Protein 5DT6 (pdb70)

Solvent-accessible surface area: 13206 Å² total

InterPro domains:
  IPR001320 Ionotropic glutamate receptor, C-terminal [PF00060] (610-907)
  IPR001320 Ionotropic glutamate receptor, C-terminal [SM00079] (479-875)
  IPR001828 Receptor, ligand binding region [PF01094] (53-435)
  IPR015683 Ionotropic glutamate receptor [PTHR18966] (93-928)
  IPR019594 Ionotropic glutamate receptor, L-glutamate and glycine-binding domain [PF10613] (479-595)
  IPR019594 Ionotropic glutamate receptor, L-glutamate and glycine-binding domain [SM00918] (489-557)
  IPR028082 Periplasmic binding protein-like I [SSF53822] (37-447)

Radius of gyration: 18.85 Å; Cα contacts (8 Å, |Δi|>4): 501; chains: 1; bounding box: 43×41×46 Å

Secondary structure (DSSP, 8-state):
--S-SSSEEEEEE--BTTTBEEPPPBTTB---GGGGEESHHHHHHHHHHHHHT-EEEEEE-TTS----B-TTSTTSB-HHHHHHHTTS-SEE-SS-B--HHHHTTEEEPSPSEEE-EEEEEETT-S--SHHHHTT-SS-EEE-BTTSHHHHHHHH--SHHHHHHHHHHHHTGGGSBSSHHHHHHHHHHTTT-EEEEEEHHHHHHHHTSTT--EEEES--S--EEE--EEETT-TTHHHHHHHHHHHHHTTHHHHHHHHHTGGG---

Structure (mmCIF, N/CA/C/O backbone):
data_5DT6
#
_entry.id   5DT6
#
_cell.length_a   53.396
_cell.length_b   58.351
_cell.length_c   100.179
_cell.angle_alpha   90.00
_cell.angle_beta   90.00
_cell.angle_gamma   90.00
#
_symmetry.space_group_name_H-M   'P 21 21 21'
#
loop_
_entity.id
_entity.type
_entity.pdbx_description
1 polymer 'Glutamate receptor 1'
2 non-polymer 'GLUTAMIC ACID'
3 non-polymer GLYCEROL
4 water water
#
loop_
_atom_site.group_PDB
_atom_site.id
_atom_site.type_symbol
_atom_site.label_atom_id
_atom_site.label_alt_id
_atom_site.label_comp_id
_atom_site.label_asym_id
_atom_site.label_entity_id
_atom_site.label_seq_id
_atom_site.pdbx_PDB_ins_code
_atom_site.Cartn_x
_atom_site.Cartn_y
_atom_site.Cartn_z
_atom_site.occupancy
_atom_site.B_iso_or_equiv
_atom_site.auth_seq_id
_atom_site.auth_comp_id
_atom_site.auth_asym_id
_atom_site.auth_atom_id
_atom_site.pdbx_PDB_model_num
ATOM 1 N N . GLY A 1 1 ? -7.645 -13.522 15.704 1.00 67.11 1 GLY A N 1
ATOM 2 C CA . GLY A 1 1 ? -7.670 -14.560 16.778 1.00 62.08 1 GLY A CA 1
ATOM 3 C C . GLY A 1 1 ? -8.018 -15.930 16.230 1.00 51.03 1 GLY A C 1
ATOM 4 O O . GLY A 1 1 ? -8.079 -16.927 16.965 1.00 55.89 1 GLY A O 1
ATOM 10 N N A SER A 1 2 ? -8.223 -15.981 14.920 0.48 41.80 2 SER A N 1
ATOM 11 N N B SER A 1 2 ? -8.290 -15.971 14.930 0.52 41.92 2 SER A N 1
ATOM 12 C CA A SER A 1 2 ? -8.554 -17.215 14.236 0.48 37.39 2 SER A CA 1
ATOM 13 C CA B SER A 1 2 ? -8.508 -17.225 14.236 0.52 37.43 2 SER A CA 1
ATOM 14 C C A SER A 1 2 ? -7.395 -17.709 13.380 0.48 33.16 2 SER A C 1
ATOM 15 C C B SER A 1 2 ? -7.437 -17.394 13.184 0.52 33.16 2 SER A C 1
ATOM 16 O O A SER A 1 2 ? -7.579 -18.562 12.513 0.48 32.89 2 SER A O 1
ATOM 17 O O B SER A 1 2 ? -7.715 -17.685 12.016 0.52 32.51 2 SER A O 1
ATOM 32 N N . TYR A 1 3 ? -6.197 -17.173 13.616 1.00 30.31 3 TYR A N 1
ATOM 33 C CA . TYR A 1 3 ? -5.045 -17.577 12.845 1.00 27.23 3 TYR A CA 1
ATOM 34 C C . TYR A 1 3 ? -3.902 -17.928 13.782 1.00 25.93 3 TYR A C 1
ATOM 35 O O . TYR A 1 3 ? -3.840 -17.498 14.939 1.00 25.92 3 TYR A O 1
ATOM 54 N N . ASP A 1 4 ? -3.040 -18.784 13.272 1.00 25.60 4 ASP A N 1
ATOM 55 C CA . ASP A 1 4 ? -1.940 -19.360 14.011 1.00 27.59 4 ASP A CA 1
ATOM 56 C C . ASP A 1 4 ? -0.968 -18.255 14.444 1.00 27.58 4 ASP A C 1
ATOM 57 O O . ASP A 1 4 ? -0.404 -17.608 13.578 1.00 28.04 4 ASP A O 1
ATOM 66 N N . ARG A 1 5 ? -0.814 -17.999 15.752 1.00 27.09 5 ARG A N 1
ATOM 67 C CA . ARG A 1 5 ? 0.199 -17.002 16.203 1.00 25.54 5 ARG A CA 1
ATOM 68 C C . ARG A 1 5 ? 1.411 -17.613 16.876 1.00 24.98 5 ARG A C 1
ATOM 69 O O . ARG A 1 5 ? 2.300 -16.885 17.379 1.00 24.70 5 ARG A O 1
ATOM 90 N N . ASN A 1 6 ? 1.531 -18.931 16.794 1.00 26.49 6 ASN A N 1
ATOM 91 C CA . ASN A 1 6 ? 2.749 -19.609 17.168 1.00 29.54 6 ASN A CA 1
ATOM 92 C C . ASN A 1 6 ? 3.753 -19.721 16.036 1.00 26.56 6 ASN A C 1
ATOM 93 O O . ASN A 1 6 ? 4.957 -19.729 16.277 1.00 26.05 6 ASN A O 1
ATOM 104 N N . HIS A 1 7 ? 3.242 -19.846 14.816 1.00 25.07 7 HIS A N 1
ATOM 105 C CA . HIS A 1 7 ? 4.051 -19.885 13.608 1.00 23.10 7 HIS A CA 1
ATOM 106 C C . HIS A 1 7 ? 4.880 -18.626 13.465 1.00 21.52 7 HIS A C 1
ATOM 107 O O . HIS A 1 7 ? 4.391 -17.519 13.678 1.00 22.05 7 HIS A O 1
ATOM 121 N N . THR A 1 8 ? 6.156 -18.781 13.126 1.00 19.40 8 THR A N 1
ATOM 122 C CA . THR A 1 8 ? 6.968 -17.625 12.770 1.00 18.54 8 THR A CA 1
ATOM 123 C C . THR A 1 8 ? 6.790 -17.388 11.296 1.00 17.91 8 THR A C 1
ATOM 124 O O . THR A 1 8 ? 7.202 -18.178 10.442 1.00 18.33 8 THR A O 1
ATOM 135 N N . TYR A 1 9 ? 6.155 -16.272 10.974 1.00 16.42 9 TYR A N 1
ATOM 136 C CA . TYR A 1 9 ? 5.811 -16.016 9.593 1.00 15.87 9 TYR A CA 1
ATOM 137 C C . TYR A 1 9 ? 7.044 -15.605 8.797 1.00 15.74 9 TYR A C 1
ATOM 138 O O . TYR A 1 9 ? 7.799 -14.741 9.217 1.00 16.67 9 TYR A O 1
ATOM 156 N N . ILE A 1 10 ? 7.184 -16.176 7.602 1.00 14.94 10 ILE A N 1
ATOM 157 C CA . ILE A 1 10 ? 8.349 -15.908 6.761 1.00 14.69 10 ILE A CA 1
ATOM 158 C C . ILE A 1 10 ? 8.080 -14.723 5.853 1.00 14.45 10 ILE A C 1
ATOM 159 O O . ILE A 1 10 ? 7.098 -14.721 5.068 1.00 14.21 10 ILE A O 1
ATOM 175 N N . VAL A 1 11 ? 8.919 -13.707 5.966 1.00 14.07 11 VAL A N 1
ATOM 176 C CA . VAL A 1 11 ? 8.781 -12.478 5.235 1.00 14.45 11 VAL A CA 1
ATOM 177 C C . VAL A 1 11 ? 9.883 -12.396 4.214 1.00 14.17 11 VAL A C 1
ATOM 178 O O . VAL A 1 11 ? 11.057 -12.267 4.560 1.00 15.52 11 VAL A O 1
ATOM 191 N N . SER A 1 12 ? 9.507 -12.469 2.954 1.00 14.29 12 SER A N 1
ATOM 192 C CA . SER A 1 12 ? 10.426 -12.226 1.856 1.00 15.26 12 SER A CA 1
ATOM 193 C C . SER A 1 12 ? 10.703 -10.747 1.708 1.00 15.29 12 SER A C 1
ATOM 194 O O . SER A 1 12 ? 9.793 -9.901 1.824 1.00 15.19 12 SER A O 1
ATOM 202 N N . SER A 1 13 ? 11.956 -10.386 1.472 1.00 14.39 13 SER A N 1
ATOM 203 C CA . SER A 1 13 ? 12.289 -9.009 1.177 1.00 14.53 13 SER A CA 1
ATOM 204 C C . SER A 1 13 ? 13.559 -8.968 0.345 1.00 14.52 13 SER A C 1
ATOM 205 O O . SER A 1 13 ? 14.097 -10.021 -0.004 1.00 14.44 13 SER A O 1
ATOM 213 N N . LEU A 1 14 ? 14.084 -7.774 0.121 1.00 14.03 14 LEU A N 1
ATOM 214 C CA . LEU A 1 14 ? 15.149 -7.563 -0.845 1.00 15.39 14 LEU A CA 1
ATOM 215 C C . LEU A 1 14 ? 15.941 -6.360 -0.335 1.00 15.78 14 LEU A C 1
ATOM 216 O O . LEU A 1 14 ? 15.347 -5.297 -0.023 1.00 17.97 14 LEU A O 1
ATOM 232 N N . LEU A 1 15 ? 17.273 -6.488 -0.243 1.00 14.72 15 LEU A N 1
ATOM 233 C CA . LEU A 1 15 ? 18.098 -5.363 0.156 1.00 15.80 15 LEU A CA 1
ATOM 234 C C . LEU A 1 15 ? 18.089 -4.275 -0.913 1.00 16.84 15 LEU A C 1
ATOM 235 O O . LEU A 1 15 ? 18.473 -4.497 -2.066 1.00 18.18 15 LEU A O 1
ATOM 251 N N . GLU A 1 16 ? 17.666 -3.087 -0.491 1.00 15.65 16 GLU A N 1
ATOM 252 C CA . GLU A 1 16 ? 17.493 -1.929 -1.367 1.00 16.57 16 GLU A CA 1
ATOM 253 C C . GLU A 1 16 ? 17.403 -0.718 -0.454 1.00 17.36 16 GLU A C 1
ATOM 254 O O . GLU A 1 16 ? 16.381 -0.486 0.159 1.00 18.42 16 GLU A O 1
ATOM 266 N N . GLU A 1 17 ? 18.486 0.044 -0.335 1.00 18.46 17 GLU A N 1
ATOM 267 C CA . GLU A 1 17 ? 18.504 1.164 0.596 1.00 20.11 17 GLU A CA 1
ATOM 268 C C . GLU A 1 17 ? 17.563 2.272 0.071 1.00 19.99 17 GLU A C 1
ATOM 269 O O . GLU A 1 17 ? 17.603 2.553 -1.132 1.00 20.47 17 GLU A O 1
ATOM 281 N N . PRO A 1 18 ? 16.772 2.930 0.937 1.00 19.45 18 PRO A N 1
ATOM 282 C CA . PRO A 1 18 ? 16.661 2.806 2.388 1.00 19.19 18 PRO A CA 1
ATOM 283 C C . PRO A 1 18 ? 15.561 1.890 2.881 1.00 18.57 18 PRO A C 1
ATOM 284 O O . PRO A 1 18 ? 15.286 1.818 4.070 1.00 19.09 18 PRO A O 1
ATOM 295 N N . TYR A 1 19 ? 14.928 1.176 1.968 1.00 17.39 19 TYR A N 1
ATOM 296 C CA . TYR A 1 19 ? 13.844 0.316 2.333 1.00 17.53 19 TYR A CA 1
ATOM 297 C C . TYR A 1 19 ? 14.340 -0.787 3.243 1.00 16.41 19 TYR A C 1
ATOM 298 O O . TYR A 1 19 ? 13.682 -1.105 4.220 1.00 16.37 19 TYR A O 1
ATOM 316 N N . LEU A 1 20 ? 15.470 -1.396 2.893 1.00 16.07 20 LEU A N 1
ATOM 317 C CA . LEU A 1 20 ? 16.035 -2.480 3.698 1.00 15.21 20 LEU A CA 1
ATOM 318 C C . LEU A 1 20 ? 17.512 -2.533 3.442 1.00 16.17 20 LEU A C 1
ATOM 319 O O . LEU A 1 20 ? 17.958 -2.471 2.296 1.00 16.64 20 LEU A O 1
ATOM 335 N N . SER A 1 21 ? 18.301 -2.531 4.512 1.00 16.27 21 SER A N 1
ATOM 336 C CA . SER A 1 21 ? 19.748 -2.571 4.356 1.00 17.29 21 SER A CA 1
ATOM 337 C C . SER A 1 21 ? 20.364 -3.334 5.520 1.00 17.19 21 SER A C 1
ATOM 338 O O . SER A 1 21 ? 19.722 -3.548 6.537 1.00 17.90 21 SER A O 1
ATOM 346 N N . LEU A 1 22 ? 21.609 -3.772 5.358 1.00 17.88 22 LEU A N 1
ATOM 347 C CA . LEU A 1 22 ? 22.327 -4.390 6.469 1.00 18.62 22 LEU A CA 1
ATOM 348 C C . LEU A 1 22 ? 22.824 -3.345 7.434 1.00 20.04 22 LEU A C 1
ATOM 349 O O . LEU A 1 22 ? 23.418 -2.348 7.001 1.00 21.04 22 LEU A O 1
ATOM 365 N N . LYS A 1 23 ? 22.556 -3.544 8.720 1.00 22.08 23 LYS A N 1
ATOM 366 C CA . LYS A 1 23 ? 23.219 -2.702 9.718 1.00 26.05 23 LYS A CA 1
ATOM 367 C C . LYS A 1 23 ? 24.735 -2.756 9.522 1.00 26.25 23 LYS A C 1
ATOM 368 O O . LYS A 1 23 ? 25.257 -3.799 9.202 1.00 27.07 23 LYS A O 1
ATOM 387 N N . GLN A 1 24 ? 25.414 -1.620 9.684 1.00 27.23 24 GLN A N 1
ATOM 388 C CA . GLN A 1 24 ? 26.873 -1.531 9.525 1.00 31.46 24 GLN A CA 1
ATOM 389 C C . GLN A 1 24 ? 27.578 -2.523 10.425 1.00 33.30 24 GLN A C 1
ATOM 390 O O . GLN A 1 24 ? 27.224 -2.642 11.601 1.00 35.07 24 GLN A O 1
ATOM 404 N N . TYR A 1 25 ? 28.559 -3.243 9.867 1.00 35.16 25 TYR A N 1
ATOM 405 C CA . TYR A 1 25 ? 29.215 -4.296 10.612 1.00 37.51 25 TYR A CA 1
ATOM 406 C C . TYR A 1 25 ? 30.205 -3.600 11.532 1.00 38.05 25 TYR A C 1
ATOM 407 O O . TYR A 1 25 ? 30.710 -2.509 11.211 1.00 39.45 25 TYR A O 1
ATOM 425 N N . THR A 1 26 ? 30.416 -4.204 12.697 1.00 38.91 26 THR A N 1
ATOM 426 C CA . THR A 1 26 ? 31.283 -3.619 13.716 1.00 38.79 26 THR A CA 1
ATOM 427 C C . THR A 1 26 ? 32.208 -4.687 14.277 1.00 37.36 26 THR A C 1
ATOM 428 O O . THR A 1 26 ? 32.009 -5.900 14.048 1.00 35.79 26 THR A O 1
ATOM 439 N N . TYR A 1 27 ? 33.229 -4.238 15.003 1.00 41.10 27 TYR A N 1
ATOM 440 C CA . TYR A 1 27 ? 34.265 -5.153 15.459 1.00 47.78 27 TYR A CA 1
ATOM 441 C C . TYR A 1 27 ? 33.779 -6.000 16.617 1.00 58.42 27 TYR A C 1
ATOM 442 O O . TYR A 1 27 ? 33.285 -5.482 17.617 1.00 58.21 27 TYR A O 1
ATOM 460 N N . GLY A 1 28 ? 33.910 -7.314 16.455 1.00 69.29 28 GLY A N 1
ATOM 461 C CA . GLY A 1 28 ? 33.584 -8.270 17.496 1.00 79.06 28 GLY A CA 1
ATOM 462 C C . GLY A 1 28 ? 32.116 -8.466 17.846 1.00 85.57 28 GLY A C 1
ATOM 463 O O . GLY A 1 28 ? 31.802 -9.083 18.862 1.00 85.64 28 GLY A O 1
ATOM 467 N N . GLU A 1 29 ? 31.220 -7.954 17.011 1.00 90.73 29 GLU A N 1
ATOM 468 C CA . GLU A 1 29 ? 29.790 -8.125 17.222 1.00 93.38 29 GLU A CA 1
ATOM 469 C C . GLU A 1 29 ? 29.200 -8.809 16.004 1.00 79.25 29 GLU A C 1
ATOM 470 O O . GLU A 1 29 ? 29.368 -8.324 14.880 1.00 83.47 29 GLU A O 1
ATOM 482 N N . SER A 1 30 ? 28.534 -9.942 16.227 1.00 60.55 30 SER A N 1
ATOM 483 C CA . SER A 1 30 ? 27.876 -10.678 15.149 1.00 43.84 30 SER A CA 1
ATOM 484 C C . SER A 1 30 ? 26.355 -10.576 15.248 1.00 32.42 30 SER A C 1
ATOM 485 O O . SER A 1 30 ? 25.743 -11.103 16.170 1.00 30.23 30 SER A O 1
ATOM 493 N N . LEU A 1 31 ? 25.741 -9.949 14.254 1.00 26.52 31 LEU A N 1
ATOM 494 C CA . LEU A 1 31 ? 24.308 -9.799 14.247 1.00 24.75 31 LEU A CA 1
ATOM 495 C C . LEU A 1 31 ? 23.681 -10.984 13.584 1.00 20.70 31 LEU A C 1
ATOM 496 O O . LEU A 1 31 ? 24.177 -11.493 12.609 1.00 19.37 31 LEU A O 1
ATOM 512 N N . VAL A 1 32 ? 22.524 -11.382 14.096 1.00 19.49 32 VAL A N 1
ATOM 513 C CA . VAL A 1 32 ? 21.835 -12.541 13.587 1.00 18.91 32 VAL A CA 1
ATOM 514 C C . VAL A 1 32 ? 20.333 -12.255 13.535 1.00 18.17 32 VAL A C 1
ATOM 515 O O . VAL A 1 32 ? 19.850 -11.281 14.116 1.00 18.87 32 VAL A O 1
ATOM 528 N N . GLY A 1 33 ? 19.599 -13.081 12.801 1.00 16.11 33 GLY A N 1
ATOM 529 C CA . GLY A 1 33 ? 18.162 -12.904 12.662 1.00 16.01 33 GLY A CA 1
ATOM 530 C C . GLY A 1 33 ? 17.751 -11.584 12.071 1.00 16.10 33 GLY A C 1
ATOM 531 O O . GLY A 1 33 ? 18.454 -10.949 11.281 1.00 16.55 33 GLY A O 1
ATOM 535 N N . ASN A 1 34 ? 16.578 -11.106 12.487 1.00 16.37 34 ASN A N 1
ATOM 536 C CA . ASN A 1 34 ? 16.089 -9.834 11.950 1.00 15.83 34 ASN A CA 1
ATOM 537 C C . ASN A 1 34 ? 16.928 -8.638 12.393 1.00 16.64 34 ASN A C 1
ATOM 538 O O . ASN A 1 34 ? 16.847 -7.566 11.795 1.00 16.68 34 ASN A O 1
ATOM 549 N N . ASP A 1 35 ? 17.725 -8.812 13.447 1.00 18.24 35 ASP A N 1
ATOM 550 C CA . ASP A 1 35 ? 18.600 -7.756 13.954 1.00 21.92 35 ASP A CA 1
ATOM 551 C C . ASP A 1 35 ? 19.664 -7.331 12.951 1.00 19.04 35 ASP A C 1
ATOM 552 O O . ASP A 1 35 ? 20.291 -6.277 13.091 1.00 20.56 35 ASP A O 1
ATOM 561 N N . ARG A 1 36 ? 19.890 -8.158 11.930 1.00 16.99 36 ARG A N 1
ATOM 562 C CA . ARG A 1 36 ? 20.849 -7.794 10.865 1.00 17.39 36 ARG A CA 1
ATOM 563 C C . ARG A 1 36 ? 20.386 -6.653 9.992 1.00 18.73 36 ARG A C 1
ATOM 564 O O . ARG A 1 36 ? 21.191 -6.006 9.329 1.00 19.64 36 ARG A O 1
ATOM 585 N N . PHE A 1 37 ? 19.076 -6.413 9.986 1.00 18.26 37 PHE A N 1
ATOM 586 C CA . PHE A 1 37 ? 18.473 -5.515 9.018 1.00 17.99 37 PHE A CA 1
ATOM 587 C C . PHE A 1 37 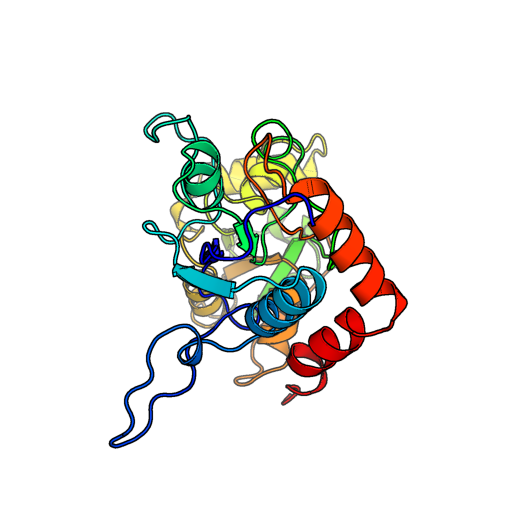? 17.954 -4.247 9.659 1.00 18.34 37 PHE A C 1
ATOM 588 O O . PHE A 1 37 ? 17.475 -4.249 10.831 1.00 18.91 37 PHE A O 1
ATOM 605 N N . GLU A 1 38 ? 17.989 -3.178 8.873 1.00 18.04 38 GLU A N 1
ATOM 606 C CA . GLU A 1 38 ? 17.333 -1.926 9.240 1.00 17.98 38 GLU A CA 1
ATOM 607 C C . GLU A 1 38 ? 16.728 -1.297 7.990 1.00 18.41 38 GLU A C 1
ATOM 608 O O . GLU A 1 38 ? 16.982 -1.737 6.865 1.00 19.11 38 GLU A O 1
ATOM 620 N N . GLY A 1 39 ? 15.892 -0.282 8.195 1.00 16.95 39 GLY A N 1
ATOM 621 C CA . GLY A 1 39 ? 15.355 0.497 7.102 1.00 16.98 39 GLY A CA 1
ATOM 622 C C . GLY A 1 39 ? 13.845 0.637 7.218 1.00 16.95 39 GLY A C 1
ATOM 623 O O . GLY A 1 39 ? 13.231 0.101 8.138 1.00 17.44 39 GLY A O 1
ATOM 627 N N . TYR A 1 40 ? 13.242 1.3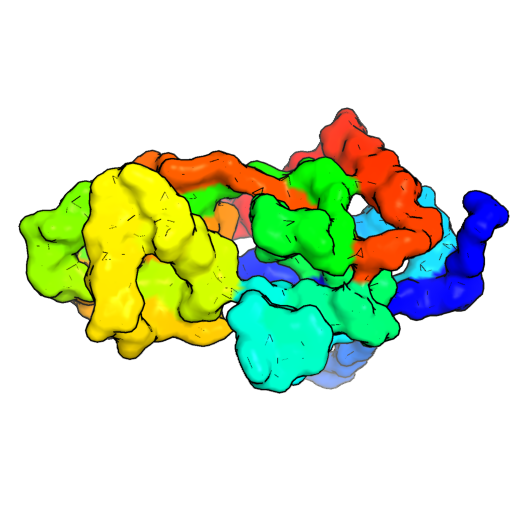43 6.259 1.00 16.81 40 TYR A N 1
ATOM 628 C CA . TYR A 1 40 ? 11.829 1.612 6.295 1.00 17.14 40 TYR A CA 1
ATOM 629 C C . TYR A 1 40 ? 11.015 0.321 6.370 1.00 16.68 40 TYR A C 1
ATOM 630 O O . TYR A 1 40 ? 10.059 0.216 7.163 1.00 16.93 40 TYR A O 1
ATOM 648 N N . CYS A 1 41 ? 11.367 -0.677 5.538 1.00 15.87 41 CYS A N 1
ATOM 649 C CA . CYS A 1 41 ? 10.571 -1.901 5.503 1.00 15.29 41 CYS A CA 1
ATOM 650 C C . CYS A 1 41 ? 10.770 -2.772 6.742 1.00 15.10 41 CYS A C 1
ATOM 651 O O . CYS A 1 41 ? 9.889 -3.572 7.081 1.00 15.43 41 CYS A O 1
ATOM 659 N N . LYS A 1 42 ? 11.932 -2.653 7.388 1.00 14.36 42 LYS A N 1
ATOM 660 C CA . LYS A 1 42 ? 12.146 -3.331 8.674 1.00 16.02 42 LYS A CA 1
ATOM 661 C C . LYS A 1 42 ? 11.227 -2.748 9.731 1.00 16.69 42 LYS A C 1
ATOM 662 O O . LYS A 1 42 ? 10.536 -3.474 10.477 1.00 16.95 42 LYS A O 1
ATOM 681 N N . ASP A 1 43 ? 11.184 -1.431 9.776 1.00 16.54 43 ASP A N 1
ATOM 682 C CA . ASP A 1 43 ? 10.316 -0.741 10.744 1.00 16.91 43 ASP A CA 1
ATOM 683 C C . ASP A 1 43 ? 8.843 -1.087 10.460 1.00 17.48 43 ASP A C 1
ATOM 684 O O . ASP A 1 43 ? 8.061 -1.380 11.390 1.00 17.71 43 ASP A O 1
ATOM 693 N N . LEU A 1 44 ? 8.465 -1.079 9.188 1.00 17.33 44 LEU A N 1
ATOM 694 C CA . LEU A 1 44 ? 7.109 -1.453 8.790 1.00 16.83 44 LEU A CA 1
ATOM 695 C C . LEU A 1 44 ? 6.761 -2.879 9.195 1.00 16.83 44 LEU A C 1
ATOM 696 O O . LEU A 1 44 ? 5.710 -3.133 9.758 1.00 16.50 44 LEU A O 1
ATOM 712 N N . ALA A 1 45 ? 7.664 -3.817 8.910 1.00 16.59 45 ALA A N 1
ATOM 713 C CA . ALA A 1 45 ? 7.466 -5.210 9.304 1.00 16.41 45 ALA A CA 1
ATOM 714 C C . ALA A 1 45 ? 7.291 -5.319 10.803 1.00 16.40 45 ALA A C 1
ATOM 715 O O . ALA A 1 45 ? 6.368 -6.000 11.270 1.00 16.34 45 ALA A O 1
ATOM 722 N N . ASP A 1 46 ? 8.136 -4.644 11.574 1.00 16.45 46 ASP A N 1
ATOM 723 C CA . ASP A 1 46 ? 7.971 -4.659 13.028 1.00 17.50 46 ASP A CA 1
ATOM 724 C C . ASP A 1 46 ? 6.593 -4.158 13.444 1.00 17.36 46 ASP A C 1
ATOM 725 O O . ASP A 1 46 ? 5.959 -4.764 14.304 1.00 18.88 46 ASP A O 1
ATOM 734 N N . MET A 1 47 ? 6.140 -3.054 12.868 1.00 17.24 47 MET A N 1
ATOM 735 C CA . MET A 1 47 ? 4.841 -2.528 13.268 1.00 17.85 47 MET A CA 1
ATOM 736 C C . MET A 1 47 ? 3.685 -3.430 12.850 1.00 17.76 47 MET A C 1
ATOM 737 O O . MET A 1 47 ? 2.719 -3.581 13.596 1.00 19.03 47 MET A O 1
ATOM 751 N N . LEU A 1 48 ? 3.751 -3.996 11.649 1.00 17.28 48 LEU A N 1
ATOM 752 C CA . LEU A 1 48 ? 2.688 -4.855 11.175 1.00 17.94 48 LEU A CA 1
ATOM 753 C C . LEU A 1 48 ? 2.601 -6.091 12.033 1.00 18.32 48 LEU A C 1
ATOM 754 O O . LEU A 1 48 ? 1.511 -6.522 12.432 1.00 18.80 48 LEU A O 1
ATOM 770 N N . ALA A 1 49 ? 3.756 -6.703 12.304 1.00 17.82 49 ALA A N 1
ATOM 771 C CA . ALA A 1 49 ? 3.793 -7.859 13.170 1.00 18.48 49 ALA A CA 1
ATOM 772 C C . ALA A 1 49 ? 3.226 -7.566 14.559 1.00 19.90 49 ALA A C 1
ATOM 773 O O . ALA A 1 49 ? 2.465 -8.380 15.097 1.00 20.58 49 ALA A O 1
ATOM 780 N N . ALA A 1 50 ? 3.479 -6.383 15.098 1.00 20.64 50 ALA A N 1
ATOM 781 C CA . ALA A 1 50 ? 2.967 -6.039 16.420 1.00 22.38 50 ALA A CA 1
ATOM 782 C C . ALA A 1 50 ? 1.442 -5.860 16.359 1.00 22.60 50 ALA A C 1
ATOM 783 O O . ALA A 1 50 ? 0.752 -6.305 17.254 1.00 23.94 50 ALA A O 1
ATOM 790 N N . GLN A 1 51 ? 0.920 -5.248 15.296 1.00 21.81 51 GLN A N 1
ATOM 791 C CA . GLN A 1 51 ? -0.533 -5.121 15.110 1.00 21.66 51 GLN A CA 1
ATOM 792 C C . GLN A 1 51 ? -1.241 -6.467 15.062 1.00 21.43 51 GLN A C 1
ATOM 793 O O . GLN A 1 51 ? -2.359 -6.602 15.538 1.00 23.27 51 GLN A O 1
ATOM 807 N N . LEU A 1 52 ? -0.631 -7.422 14.386 1.00 20.00 52 LEU A N 1
ATOM 808 C CA . LEU A 1 52 ? -1.230 -8.734 14.212 1.00 18.90 52 LEU A CA 1
ATOM 809 C C . LEU A 1 52 ? -0.896 -9.702 15.350 1.00 19.55 52 LEU A C 1
ATOM 810 O O . LEU A 1 52 ? -1.430 -10.828 15.386 1.00 20.31 52 LEU A O 1
ATOM 826 N N . GLY A 1 53 ? 0.016 -9.307 16.251 1.00 19.13 53 GLY A N 1
ATOM 827 C CA . GLY A 1 53 ? 0.440 -10.205 17.321 1.00 19.36 53 GLY A CA 1
ATOM 828 C C . GLY A 1 53 ? 1.179 -11.431 16.819 1.00 19.95 53 GLY A C 1
ATOM 829 O O . GLY A 1 53 ? 1.064 -12.515 17.360 1.00 20.70 53 GLY A O 1
ATOM 833 N N . ILE A 1 54 ? 1.988 -11.256 15.781 1.00 18.90 54 ILE A N 1
ATOM 834 C CA . ILE A 1 54 ? 2.752 -12.355 15.231 1.00 18.37 54 ILE A CA 1
ATOM 835 C C . ILE A 1 54 ? 4.261 -12.144 15.278 1.00 18.14 54 ILE A C 1
ATOM 836 O O . ILE A 1 54 ? 4.763 -11.018 15.384 1.00 19.16 54 ILE A O 1
ATOM 852 N N . LYS A 1 55 ? 4.933 -13.288 15.229 1.00 17.86 55 LYS A N 1
ATOM 853 C CA . LYS A 1 55 ? 6.385 -13.371 15.119 1.00 18.03 55 LYS A CA 1
ATOM 854 C C . LYS A 1 55 ? 6.699 -13.485 13.636 1.00 16.94 55 LYS A C 1
ATOM 855 O O . LYS A 1 55 ? 5.925 -14.058 12.885 1.00 17.33 55 LYS A O 1
ATOM 874 N N . TYR A 1 56 ? 7.843 -12.950 13.201 1.00 16.56 56 TYR A N 1
ATOM 875 C CA . TYR A 1 56 ? 8.229 -13.057 11.802 1.00 15.59 56 TYR A CA 1
ATOM 876 C C .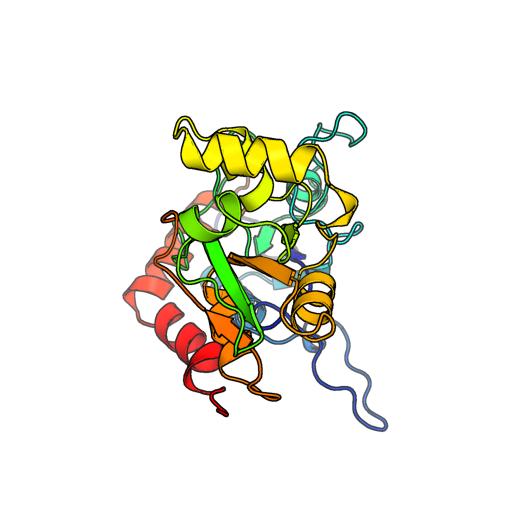 TYR A 1 56 ? 9.749 -13.210 11.652 1.00 16.25 56 TYR A C 1
ATOM 877 O O . TYR A 1 56 ? 10.537 -12.916 12.567 1.00 17.27 56 TYR A O 1
ATOM 895 N N . GLU A 1 57 ? 10.140 -13.670 10.468 1.00 16.09 57 GLU A N 1
ATOM 896 C CA . GLU A 1 57 ? 11.543 -13.924 10.155 1.00 16.36 57 GLU A CA 1
ATOM 897 C C . GLU A 1 57 ? 11.771 -13.440 8.753 1.00 16.30 57 GLU A C 1
ATOM 898 O O . GLU A 1 57 ? 11.149 -13.915 7.827 1.00 16.32 57 GLU A O 1
ATOM 910 N N . ILE A 1 58 ? 12.658 -12.473 8.590 1.00 15.29 58 ILE A N 1
ATOM 911 C CA . ILE A 1 58 ? 13.013 -12.016 7.265 1.00 14.93 58 ILE A CA 1
ATOM 912 C C . ILE A 1 58 ? 13.923 -13.036 6.592 1.00 15.28 58 ILE A C 1
ATOM 913 O O . ILE A 1 58 ? 14.959 -13.469 7.155 1.00 14.37 58 ILE A O 1
ATOM 929 N N . ARG A 1 59 ? 13.558 -13.400 5.371 1.00 14.74 59 ARG A N 1
ATOM 930 C CA . ARG A 1 59 ? 14.359 -14.313 4.548 1.00 14.93 59 ARG A CA 1
ATOM 931 C C . ARG A 1 59 ? 14.493 -13.627 3.189 1.00 15.36 59 ARG A C 1
ATOM 932 O O . ARG A 1 59 ? 13.539 -13.507 2.440 1.00 15.94 59 ARG A O 1
ATOM 953 N N . LEU A 1 60 ? 15.683 -13.167 2.854 1.00 14.67 60 LEU A N 1
ATOM 954 C CA . LEU A 1 60 ? 15.820 -12.445 1.613 1.00 14.54 60 LEU A CA 1
ATOM 955 C C . LEU A 1 60 ? 15.551 -13.326 0.429 1.00 14.05 60 LEU A C 1
ATOM 956 O O . LEU A 1 60 ? 15.854 -14.509 0.420 1.00 14.36 60 LEU A O 1
ATOM 972 N N . VAL A 1 61 ? 14.949 -12.720 -0.595 1.00 13.98 61 VAL A N 1
ATOM 973 C CA . VAL A 1 61 ? 14.538 -13.464 -1.783 1.00 13.91 61 VAL A CA 1
ATOM 974 C C . VAL A 1 61 ? 15.739 -14.161 -2.429 1.00 14.61 61 VAL A C 1
ATOM 975 O O . VAL A 1 61 ? 16.838 -13.591 -2.524 1.00 15.11 61 VAL A O 1
ATOM 988 N N . GLN A 1 62 ? 15.558 -15.399 -2.854 1.00 14.37 62 GLN A N 1
ATOM 989 C CA . GLN A 1 62 ? 16.703 -16.247 -3.144 1.00 15.16 62 GLN A CA 1
ATOM 990 C C . GLN A 1 62 ? 17.343 -15.987 -4.518 1.00 15.82 62 GLN A C 1
ATOM 991 O O . GLN A 1 62 ? 18.427 -16.528 -4.794 1.00 16.21 62 GLN A O 1
ATOM 1005 N N . ASP A 1 63 ? 16.706 -15.161 -5.342 1.00 17.04 63 ASP A N 1
ATOM 1006 C CA . ASP A 1 63 ? 17.277 -14.750 -6.633 1.00 16.53 63 ASP A CA 1
ATOM 1007 C C . ASP A 1 63 ? 17.497 -13.236 -6.728 1.00 16.13 63 ASP A C 1
ATOM 1008 O O . ASP A 1 63 ? 17.817 -12.707 -7.805 1.00 16.86 63 ASP A O 1
ATOM 1017 N N . GLY A 1 64 ? 17.381 -12.516 -5.614 1.00 15.57 64 GLY A N 1
ATOM 1018 C CA . GLY A 1 64 ? 17.584 -11.081 -5.619 1.00 16.00 64 GLY A CA 1
ATOM 1019 C C . GLY A 1 64 ? 16.669 -10.241 -6.491 1.00 16.92 64 GLY A C 1
ATOM 1020 O O . GLY A 1 64 ? 16.967 -9.073 -6.752 1.00 17.72 64 GLY A O 1
ATOM 1024 N N . ASN A 1 65 ? 15.503 -10.796 -6.854 1.00 16.44 65 ASN A N 1
ATOM 1025 C CA . ASN A 1 65 ? 14.608 -10.158 -7.797 1.00 15.54 65 ASN A CA 1
ATOM 1026 C C . ASN A 1 65 ? 13.236 -9.763 -7.201 1.00 15.02 65 ASN A C 1
ATOM 1027 O O . ASN A 1 65 ? 12.752 -10.369 -6.222 1.00 14.19 65 ASN A O 1
ATOM 1038 N N . TYR A 1 66 ? 12.608 -8.745 -7.774 1.00 14.35 66 TYR A N 1
ATOM 1039 C CA . TYR A 1 66 ? 11.311 -8.268 -7.291 1.00 14.71 66 TYR A CA 1
ATOM 1040 C C . TYR A 1 66 ? 10.165 -9.179 -7.715 1.00 15.55 66 TYR A C 1
ATOM 1041 O O . TYR A 1 66 ? 9.305 -9.501 -6.894 1.00 15.30 66 TYR A O 1
ATOM 1059 N N . GLY A 1 67 ? 10.169 -9.608 -8.983 1.00 15.06 67 GLY A N 1
ATOM 1060 C CA . GLY A 1 67 ? 9.149 -10.502 -9.527 1.00 15.22 67 GLY A CA 1
ATOM 1061 C C . GLY A 1 67 ? 8.725 -10.117 -10.926 1.00 15.69 67 GLY A C 1
ATOM 1062 O O . GLY A 1 67 ? 8.226 -9.021 -11.185 1.00 16.47 67 GLY A O 1
ATOM 1066 N N . ALA A 1 68 ? 8.925 -11.051 -11.823 1.00 15.78 68 ALA A N 1
ATOM 1067 C CA . ALA A 1 68 ? 8.582 -10.891 -13.221 1.00 17.27 68 ALA A CA 1
ATOM 1068 C C . ALA A 1 68 ? 8.092 -12.196 -13.789 1.00 18.46 68 ALA A C 1
ATOM 1069 O O . ALA A 1 68 ? 8.507 -13.285 -13.375 1.00 17.27 68 ALA A O 1
ATOM 1076 N N . GLU A 1 69 ? 7.221 -12.084 -14.778 1.00 22.34 69 GLU A N 1
ATOM 1077 C CA . GLU A 1 69 ? 6.823 -13.250 -15.559 1.00 28.64 69 GLU A CA 1
ATOM 1078 C C . GLU A 1 69 ? 7.951 -13.833 -16.345 1.00 30.98 69 GLU A C 1
ATOM 1079 O O . GLU A 1 69 ? 8.618 -13.133 -17.126 1.00 32.73 69 GLU A O 1
ATOM 1091 N N . ASN A 1 70 ? 8.161 -15.119 -16.134 1.00 35.22 70 ASN A N 1
ATOM 1092 C CA . ASN A 1 70 ? 9.342 -15.771 -16.620 1.00 42.57 70 ASN A CA 1
ATOM 1093 C C . ASN A 1 70 ? 8.957 -17.159 -17.041 1.00 49.03 70 ASN A C 1
ATOM 1094 O O . ASN A 1 70 ? 8.531 -17.958 -16.210 1.00 41.89 70 ASN A O 1
ATOM 1105 N N . GLN A 1 71 ? 9.141 -17.429 -18.332 1.00 64.81 71 GLN A N 1
ATOM 1106 C CA . GLN A 1 71 ? 8.814 -18.720 -18.926 1.00 78.17 71 GLN A CA 1
ATOM 1107 C C . GLN A 1 71 ? 9.753 -19.840 -18.451 1.00 71.13 71 GLN A C 1
ATOM 1108 O O . GLN A 1 71 ? 9.654 -20.968 -18.912 1.00 74.55 71 GLN A O 1
ATOM 1122 N N . TYR A 1 72 ? 10.658 -19.523 -17.531 1.00 61.00 72 TYR A N 1
ATOM 1123 C CA . TYR A 1 72 ? 11.534 -20.519 -16.926 1.00 55.50 72 TYR A CA 1
ATOM 1124 C C . TYR A 1 72 ? 11.206 -20.735 -15.443 1.00 45.85 72 TYR A C 1
ATOM 1125 O O . TYR A 1 72 ? 11.524 -21.771 -14.874 1.00 46.45 72 TYR A O 1
ATOM 1143 N N . ALA A 1 73 ? 10.556 -19.760 -14.815 1.00 36.64 73 ALA A N 1
ATOM 1144 C CA . ALA A 1 73 ? 10.316 -19.827 -13.388 1.00 31.01 73 ALA A CA 1
ATOM 1145 C C . ALA A 1 73 ? 9.149 -20.739 -13.054 1.00 28.87 73 ALA A C 1
ATOM 1146 O O . ALA A 1 73 ? 8.100 -20.699 -13.707 1.00 28.74 73 ALA A O 1
ATOM 1153 N N . PRO A 1 74 ? 9.293 -21.548 -12.014 1.00 29.49 74 PRO A N 1
ATOM 1154 C CA . PRO A 1 74 ? 8.141 -22.357 -11.611 1.00 28.25 74 PRO A CA 1
ATOM 1155 C C . PRO A 1 74 ? 6.982 -21.509 -11.050 1.00 26.83 74 PRO A C 1
ATOM 1156 O O . PRO A 1 74 ? 7.188 -20.693 -10.180 1.00 27.68 74 PRO A O 1
ATOM 1167 N N . GLY A 1 75 ? 5.778 -21.697 -11.572 1.00 25.95 75 GLY A N 1
ATOM 1168 C CA . GLY A 1 75 ? 4.656 -20.826 -11.231 1.00 25.00 75 GLY A CA 1
ATOM 1169 C C . GLY A 1 75 ? 4.546 -19.624 -12.158 1.00 24.29 75 GLY A C 1
ATOM 1170 O O . GLY A 1 75 ? 3.569 -18.852 -12.097 1.00 25.15 75 GLY A O 1
ATOM 1174 N N . GLY A 1 76 ? 5.537 -19.441 -13.021 1.00 22.31 76 GLY A N 1
ATOM 1175 C CA . GLY A 1 76 ? 5.516 -18.398 -14.029 1.00 21.64 76 GLY A CA 1
ATOM 1176 C C . GLY A 1 76 ? 6.110 -17.077 -13.599 1.00 21.74 76 GLY A C 1
ATOM 1177 O O . GLY A 1 76 ? 6.245 -16.190 -14.422 1.00 23.43 76 GLY A O 1
ATOM 1181 N N . TRP A 1 77 ? 6.508 -16.960 -12.328 1.00 19.90 77 TRP A N 1
ATOM 1182 C CA . TRP A 1 77 ? 7.123 -15.719 -11.831 1.00 18.30 77 TRP A CA 1
ATOM 1183 C C . TRP A 1 77 ? 8.359 -15.978 -11.015 1.00 17.82 77 TRP A C 1
ATOM 1184 O O . TRP A 1 77 ? 8.391 -16.894 -10.209 1.00 17.93 77 TRP A O 1
ATOM 1205 N N . ASP A 1 78 ? 9.375 -15.149 -11.231 1.00 16.85 78 ASP A N 1
ATOM 1206 C CA . ASP A 1 78 ? 10.561 -15.176 -10.374 1.00 16.54 78 ASP A CA 1
ATOM 1207 C C . ASP A 1 78 ? 10.447 -14.215 -9.189 1.00 16.46 78 ASP A C 1
ATOM 1208 O O . ASP A 1 78 ? 9.369 -13.709 -8.850 1.00 14.60 78 ASP A O 1
ATOM 1217 N N . GLY A 1 79 ? 11.532 -14.042 -8.458 1.00 16.03 79 GLY A N 1
ATOM 1218 C CA . GLY A 1 79 ? 11.601 -13.025 -7.416 1.00 16.24 79 GLY A CA 1
ATOM 1219 C C . GLY A 1 79 ? 10.628 -13.256 -6.268 1.00 14.19 79 GLY A C 1
ATOM 1220 O O . GLY A 1 79 ? 10.188 -14.391 -5.976 1.00 15.61 79 GLY A O 1
ATOM 1224 N N . MET A 1 80 ? 10.334 -12.170 -5.568 1.00 14.30 80 MET A N 1
ATOM 1225 C CA . MET A 1 80 ? 9.456 -12.249 -4.392 1.00 13.16 80 MET A CA 1
ATOM 1226 C C . MET A 1 80 ? 8.072 -12.695 -4.776 1.00 13.27 80 MET A C 1
ATOM 1227 O O . MET A 1 80 ? 7.417 -13.425 -4.045 1.00 12.90 80 MET A O 1
ATOM 1241 N N . VAL A 1 81 ? 7.599 -12.244 -5.916 1.00 13.49 81 VAL A N 1
ATOM 1242 C CA . VAL A 1 81 ? 6.257 -12.665 -6.345 1.00 14.35 81 VAL A CA 1
ATOM 1243 C C . VAL A 1 81 ? 6.182 -14.176 -6.467 1.00 15.00 81 VAL A C 1
ATOM 1244 O O . VAL A 1 81 ? 5.250 -14.822 -5.986 1.00 14.47 81 VAL A O 1
ATOM 1257 N N . GLY A 1 82 ? 7.191 -14.776 -7.092 1.00 14.59 82 GLY A N 1
ATOM 1258 C CA . GLY A 1 82 ? 7.251 -16.223 -7.225 1.00 15.67 82 GLY A CA 1
ATOM 1259 C C . GLY A 1 82 ? 7.319 -16.974 -5.895 1.00 14.95 82 GLY A C 1
ATOM 1260 O O . GLY A 1 82 ? 6.705 -18.026 -5.725 1.00 15.60 82 GLY A O 1
ATOM 1264 N N . GLU A 1 83 ? 8.082 -16.440 -4.942 1.00 14.10 83 GLU A N 1
ATOM 1265 C CA . GLU A 1 83 ? 8.148 -17.018 -3.604 1.00 14.61 83 GLU A CA 1
ATOM 1266 C C . GLU A 1 83 ? 6.772 -17.054 -2.949 1.00 14.82 83 GLU A C 1
ATOM 1267 O O . GLU A 1 83 ? 6.444 -17.997 -2.228 1.00 15.67 83 GLU A O 1
ATOM 1279 N N . LEU A 1 84 ? 5.984 -16.020 -3.172 1.00 14.05 84 LEU A N 1
ATOM 1280 C CA . LEU A 1 84 ? 4.634 -16.037 -2.612 1.00 14.35 84 LEU A CA 1
ATOM 1281 C C . LEU A 1 84 ? 3.746 -17.021 -3.335 1.00 14.52 84 LEU A C 1
ATOM 1282 O O . LEU A 1 84 ? 3.041 -17.797 -2.691 1.00 14.49 84 LEU A O 1
ATOM 1298 N N . ILE A 1 85 ? 3.757 -16.999 -4.655 1.00 15.44 85 ILE A N 1
ATOM 1299 C CA . ILE A 1 85 ? 2.908 -17.925 -5.433 1.00 15.17 85 ILE A CA 1
ATOM 1300 C C . ILE A 1 85 ? 3.135 -19.384 -5.029 1.00 15.27 85 ILE A C 1
ATOM 1301 O O . ILE A 1 85 ? 2.196 -20.200 -4.908 1.00 16.91 85 ILE A O 1
ATOM 1317 N N . ARG A 1 86 ? 4.396 -19.727 -4.829 1.00 15.79 86 ARG A N 1
ATOM 1318 C CA . ARG A 1 86 ? 4.784 -21.093 -4.532 1.00 16.67 86 ARG A CA 1
ATOM 1319 C C . ARG A 1 86 ? 4.756 -21.372 -3.049 1.00 17.55 86 ARG A C 1
ATOM 1320 O O . ARG A 1 86 ? 5.111 -22.474 -2.608 1.00 19.03 86 ARG A O 1
ATOM 1341 N N . LYS A 1 87 ? 4.274 -20.412 -2.261 1.00 17.45 87 LYS A N 1
ATOM 1342 C CA . LYS A 1 87 ? 4.128 -20.588 -0.801 1.00 19.22 87 LYS A CA 1
ATOM 1343 C C . LYS A 1 87 ? 5.440 -20.852 -0.045 1.00 18.36 87 LYS A C 1
ATOM 1344 O O . LYS A 1 87 ? 5.459 -21.585 0.952 1.00 20.63 87 LYS A O 1
ATOM 1363 N N . GLU A 1 88 ? 6.518 -20.257 -0.519 1.00 16.05 88 GLU A N 1
ATOM 1364 C CA . GLU A 1 88 ? 7.797 -20.327 0.121 1.00 16.4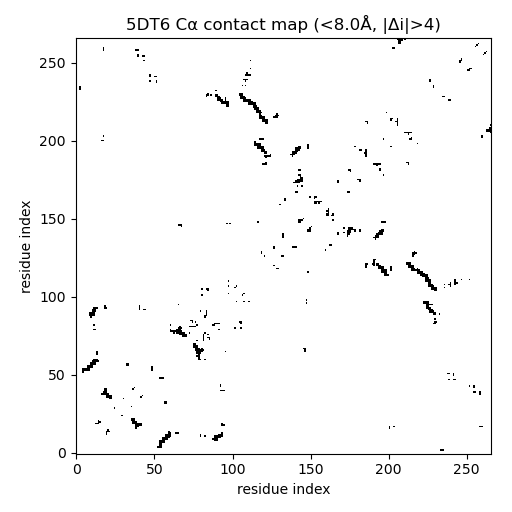9 88 GLU A CA 1
ATOM 1365 C C . GLU A 1 88 ? 7.997 -19.230 1.173 1.00 17.04 88 GLU A C 1
ATOM 1366 O O . GLU A 1 88 ? 8.934 -19.284 1.983 1.00 18.74 88 GLU A O 1
ATOM 1378 N N . ALA A 1 89 ? 7.185 -18.191 1.087 1.00 16.28 89 ALA A N 1
ATOM 1379 C CA . ALA A 1 89 ? 7.137 -17.126 2.066 1.00 16.01 89 ALA A CA 1
ATOM 1380 C C . ALA A 1 89 ? 5.665 -16.845 2.385 1.00 15.70 89 ALA A C 1
ATOM 1381 O O . ALA A 1 89 ? 4.783 -17.117 1.561 1.00 16.74 89 ALA A O 1
ATOM 1388 N N . ASP A 1 90 ? 5.412 -16.313 3.576 1.00 14.39 90 ASP A N 1
ATOM 1389 C CA . ASP A 1 90 ? 4.033 -15.960 3.980 1.00 14.19 90 ASP A CA 1
ATOM 1390 C C . ASP A 1 90 ? 3.609 -14.545 3.634 1.00 13.96 90 ASP A C 1
ATOM 1391 O O . ASP A 1 90 ? 2.425 -14.273 3.437 1.00 13.90 90 ASP A O 1
ATOM 1400 N N . ILE A 1 91 ? 4.587 -13.641 3.565 1.00 13.07 91 ILE A N 1
ATOM 1401 C CA . ILE A 1 91 ? 4.361 -12.237 3.293 1.00 13.94 91 ILE A CA 1
ATOM 1402 C C . ILE A 1 91 ? 5.585 -11.712 2.563 1.00 13.87 91 ILE A C 1
ATOM 1403 O O . ILE A 1 91 ? 6.677 -12.231 2.810 1.00 14.78 91 ILE A O 1
ATOM 1419 N N . ALA A 1 92 ? 5.420 -10.736 1.669 1.00 13.96 92 ALA A N 1
ATOM 1420 C CA . ALA A 1 92 ? 6.565 -9.952 1.220 1.00 13.80 92 ALA A CA 1
ATOM 1421 C C . ALA A 1 92 ? 6.396 -8.526 1.661 1.00 14.21 92 ALA A C 1
ATOM 1422 O O . ALA A 1 92 ? 5.360 -7.904 1.420 1.00 13.79 92 ALA A O 1
ATOM 1429 N N . ILE A 1 93 ? 7.430 -8.002 2.318 1.00 14.03 93 ILE A N 1
ATOM 1430 C CA . ILE A 1 93 ? 7.399 -6.635 2.854 1.00 14.43 93 ILE A CA 1
ATOM 1431 C C . ILE A 1 93 ? 8.650 -5.982 2.327 1.00 15.54 93 ILE A C 1
ATOM 1432 O O . ILE A 1 93 ? 9.786 -6.191 2.826 1.00 15.55 93 ILE A O 1
ATOM 1448 N N A SER A 1 94 ? 8.438 -5.187 1.284 0.56 16.08 94 SER A N 1
ATOM 1449 N N B SER A 1 94 ? 8.455 -5.230 1.250 0.44 16.08 94 SER A N 1
ATOM 1450 C CA A SER A 1 94 ? 9.502 -4.683 0.438 0.56 15.38 94 SER A CA 1
ATOM 1451 C CA B SER A 1 94 ? 9.542 -4.627 0.502 0.44 15.77 94 SER A CA 1
ATOM 1452 C C A SER A 1 94 ? 8.979 -3.468 -0.300 0.56 16.66 94 SER A C 1
ATOM 1453 C C B SER A 1 94 ? 8.974 -3.494 -0.324 0.44 16.69 94 SER A C 1
ATOM 1454 O O A SER A 1 94 ? 7.794 -3.119 -0.184 0.56 16.39 94 SER A O 1
ATOM 1455 O O B SER A 1 94 ? 7.764 -3.217 -0.283 0.44 16.57 94 SER A O 1
ATOM 1470 N N . ALA A 1 95 ? 9.833 -2.865 -1.102 1.00 16.67 95 ALA A N 1
ATOM 1471 C CA . ALA A 1 95 ? 9.397 -1.777 -1.972 1.00 17.64 95 ALA A CA 1
ATOM 1472 C C . ALA A 1 95 ? 8.863 -2.403 -3.257 1.00 17.22 95 ALA A C 1
ATOM 1473 O O . ALA A 1 95 ? 9.434 -2.252 -4.343 1.00 17.07 95 ALA A O 1
ATOM 1481 N N . MET A 1 96 ? 7.792 -3.176 -3.103 1.00 16.20 96 MET A N 1
ATOM 1482 C CA . MET A 1 96 ? 7.200 -3.914 -4.234 1.00 16.30 96 MET A CA 1
ATOM 1483 C C . MET A 1 96 ? 6.036 -3.134 -4.802 1.00 16.28 96 MET A C 1
ATOM 1484 O O . MET A 1 96 ? 5.049 -2.859 -4.138 1.00 16.81 96 MET A O 1
ATOM 1498 N N . THR A 1 97 ? 6.152 -2.793 -6.071 1.00 15.76 97 THR A N 1
ATOM 1499 C CA . THR A 1 97 ? 5.140 -1.991 -6.764 1.00 15.80 97 THR A CA 1
ATOM 1500 C C . THR A 1 97 ? 3.896 -2.803 -7.074 1.00 14.53 97 THR A C 1
ATOM 1501 O O . THR A 1 97 ? 3.979 -3.931 -7.551 1.00 15.20 97 THR A O 1
ATOM 1512 N N . ILE A 1 98 ? 2.741 -2.222 -6.735 1.00 15.35 98 ILE A N 1
ATOM 1513 C CA . ILE A 1 98 ? 1.430 -2.811 -7.015 1.00 14.93 98 ILE A CA 1
ATOM 1514 C C . ILE A 1 98 ? 1.140 -2.622 -8.483 1.00 16.49 98 ILE A C 1
ATOM 1515 O O . ILE A 1 98 ? 1.016 -1.476 -8.947 1.00 18.84 98 ILE A O 1
ATOM 1531 N N . THR A 1 99 ? 1.090 -3.708 -9.224 1.00 16.57 99 THR A N 1
ATOM 1532 C CA . THR A 1 99 ? 0.764 -3.669 -10.644 1.00 17.59 99 THR A CA 1
ATOM 1533 C C . THR A 1 99 ? -0.416 -4.571 -10.967 1.00 18.19 99 THR A C 1
ATOM 1534 O O . THR A 1 99 ? -0.685 -5.550 -10.275 1.00 17.39 99 THR A O 1
ATOM 1545 N N . ALA A 1 100 ? -1.110 -4.228 -12.046 1.00 18.96 100 ALA A N 1
ATOM 1546 C CA . ALA A 1 100 ? -2.266 -5.033 -12.474 1.00 20.13 100 ALA A CA 1
ATOM 1547 C C . ALA A 1 100 ? -1.875 -6.472 -12.735 1.00 19.21 100 ALA A C 1
ATOM 1548 O O . ALA A 1 100 ? -2.614 -7.398 -12.399 1.00 19.30 100 ALA A O 1
ATOM 1555 N N . GLU A 1 101 ? -0.699 -6.688 -13.300 1.00 18.86 101 GLU A N 1
ATOM 1556 C CA . GLU A 1 101 ? -0.274 -8.036 -13.643 1.00 19.72 101 GLU A CA 1
ATOM 1557 C C . GLU A 1 101 ? 0.004 -8.832 -12.392 1.00 17.88 101 GLU A C 1
ATOM 1558 O O . GLU A 1 101 ? -0.338 -9.978 -12.309 1.00 17.66 101 GLU A O 1
ATOM 1570 N N . ARG A 1 102 ? 0.632 -8.198 -11.402 1.00 16.55 102 ARG A N 1
ATOM 1571 C CA . ARG A 1 102 ? 0.913 -8.898 -10.144 1.00 15.61 102 ARG A CA 1
ATOM 1572 C C . ARG A 1 102 ? -0.363 -9.158 -9.356 1.00 15.56 102 ARG A C 1
ATOM 1573 O O . ARG A 1 102 ? -0.468 -10.216 -8.701 1.00 15.72 102 ARG A O 1
ATOM 1594 N N . GLU A 1 103 ? -1.322 -8.226 -9.394 1.00 15.60 103 GLU A N 1
ATOM 1595 C CA . GLU A 1 103 ? -2.592 -8.466 -8.706 1.00 15.94 103 GLU A CA 1
ATOM 1596 C C . GLU A 1 103 ? -3.336 -9.699 -9.180 1.00 15.46 103 GLU A C 1
ATOM 1597 O O . GLU A 1 103 ? -4.172 -10.234 -8.450 1.00 16.65 103 GLU A O 1
ATOM 1609 N N A ARG A 1 104 ? -3.041 -10.173 -10.385 0.44 16.40 104 ARG A N 1
ATOM 1610 N N B ARG A 1 104 ? -3.045 -10.178 -10.384 0.56 16.44 104 ARG A N 1
ATOM 1611 C CA A ARG A 1 104 ? -3.692 -11.382 -10.889 0.44 17.87 104 ARG A CA 1
ATOM 1612 C CA B ARG A 1 104 ? -3.697 -11.394 -10.881 0.56 17.66 104 ARG A CA 1
ATOM 1613 C C A ARG A 1 104 ? -3.157 -12.649 -10.254 0.44 16.86 104 ARG A C 1
ATOM 1614 C C B ARG A 1 104 ? -3.137 -12.665 -10.286 0.56 16.89 104 ARG A C 1
ATOM 1615 O O A ARG A 1 104 ? -3.782 -13.701 -10.356 0.44 17.14 104 ARG A O 1
ATOM 1616 O O B ARG A 1 104 ? -3.717 -13.738 -10.450 0.56 17.26 104 ARG A O 1
ATOM 1657 N N . VAL A 1 105 ? -1.984 -12.563 -9.618 1.00 15.55 105 VAL A N 1
ATOM 1658 C CA . VAL A 1 105 ? -1.366 -13.752 -9.055 1.00 15.11 105 VAL A CA 1
ATOM 1659 C C . VAL A 1 105 ? -1.015 -13.710 -7.549 1.00 13.95 105 VAL A C 1
ATOM 1660 O O . VAL A 1 105 ? -0.838 -14.778 -6.947 1.00 14.95 105 VAL A O 1
ATOM 1674 N N . ILE A 1 106 ? -0.983 -12.519 -6.958 1.00 14.40 106 ILE A N 1
ATOM 1675 C CA . ILE A 1 106 ? -0.812 -12.333 -5.513 1.00 13.79 106 ILE A CA 1
ATOM 1676 C C . ILE A 1 106 ? -1.707 -11.210 -5.071 1.00 15.04 106 ILE A C 1
ATOM 1677 O O . ILE A 1 106 ? -2.256 -10.474 -5.906 1.00 15.49 106 ILE A O 1
ATOM 1693 N N . ASP A 1 107 ? -1.860 -11.030 -3.761 1.00 13.82 107 ASP A N 1
ATOM 1694 C CA . ASP A 1 107 ? -2.675 -9.941 -3.219 1.00 14.37 107 ASP A CA 1
ATOM 1695 C C . ASP A 1 107 ? -1.828 -8.866 -2.567 1.00 13.96 107 ASP A C 1
ATOM 1696 O O . ASP A 1 107 ? -0.777 -9.192 -2.006 1.00 15.02 107 ASP A O 1
ATOM 1705 N N . PHE A 1 108 ? -2.253 -7.604 -2.701 1.00 14.82 108 PHE A N 1
ATOM 1706 C CA . PHE A 1 108 ? -1.635 -6.480 -2.028 1.00 14.54 108 PHE A CA 1
ATOM 1707 C C . PHE A 1 108 ? -2.554 -5.784 -1.068 1.00 15.53 108 PHE A C 1
ATOM 1708 O O . PHE A 1 108 ? -3.767 -5.624 -1.316 1.00 15.05 108 PHE A O 1
ATOM 1725 N N . SER A 1 109 ? -1.983 -5.304 0.021 1.00 15.01 109 SER A N 1
ATOM 1726 C CA . SER A 1 109 ? -2.662 -4.297 0.833 1.00 15.29 109 SER A CA 1
ATOM 1727 C C . SER A 1 109 ? -2.880 -3.013 0.041 1.00 16.37 109 SER A C 1
ATOM 1728 O O . SER A 1 109 ? -2.316 -2.808 -1.036 1.00 16.47 109 SER A O 1
ATOM 1736 N N . LYS A 1 110 ? -3.731 -2.137 0.580 1.00 16.99 110 LYS A N 1
ATOM 1737 C CA . LYS A 1 110 ? -3.685 -0.764 0.158 1.00 18.54 110 LYS A CA 1
ATOM 1738 C C . LYS A 1 110 ? -2.252 -0.247 0.259 1.00 17.68 110 LYS A C 1
ATOM 1739 O O . LYS A 1 110 ? -1.455 -0.724 1.084 1.00 17.31 110 LYS A O 1
ATOM 1758 N N . PRO A 1 111 ? -1.904 0.742 -0.549 1.00 18.96 111 PRO A N 1
ATOM 1759 C CA . PRO A 1 111 ? -0.493 1.153 -0.551 1.00 19.08 111 PRO A CA 1
ATOM 1760 C C . PRO A 1 111 ? -0.029 1.822 0.715 1.00 18.25 111 PRO A C 1
ATOM 1761 O O . PRO A 1 111 ? -0.790 2.605 1.322 1.00 20.16 111 PRO A O 1
ATOM 1772 N N . PHE A 1 112 ? 1.207 1.535 1.104 1.00 16.71 112 PHE A N 1
ATOM 1773 C CA . PHE A 1 112 ? 1.785 2.213 2.237 1.00 17.14 112 PHE A CA 1
ATOM 1774 C C . PHE A 1 112 ? 2.614 3.425 1.817 1.00 18.03 112 PHE A C 1
ATOM 1775 O O . PHE A 1 112 ? 3.034 4.203 2.663 1.00 19.08 112 PHE A O 1
ATOM 1792 N N . MET A 1 113 ? 2.873 3.576 0.522 1.00 18.01 113 MET A N 1
ATOM 1793 C CA . MET A 1 113 ? 3.699 4.667 0.027 1.00 19.84 113 MET A CA 1
ATOM 1794 C C . MET A 1 113 ? 3.341 4.882 -1.430 1.00 20.01 113 MET A C 1
ATOM 1795 O O . MET A 1 113 ? 3.100 3.913 -2.163 1.00 20.10 113 MET A O 1
ATOM 1809 N N A THR A 1 114 ? 3.331 6.147 -1.852 0.48 20.64 114 THR A N 1
ATOM 1810 N N B THR A 1 114 ? 3.296 6.151 -1.840 0.52 20.64 114 THR A N 1
ATOM 1811 C CA A THR A 1 114 ? 3.068 6.503 -3.232 0.48 21.98 114 THR A CA 1
ATOM 1812 C CA B THR A 1 114 ? 3.077 6.518 -3.227 0.52 22.02 114 THR A CA 1
ATOM 1813 C C A THR A 1 114 ? 4.350 6.961 -3.906 0.48 21.15 114 THR A C 1
ATOM 1814 C C B THR A 1 114 ? 4.414 6.830 -3.888 0.52 21.20 114 THR A C 1
ATOM 1815 O O A THR A 1 114 ? 5.234 7.519 -3.256 0.48 21.71 114 THR A O 1
ATOM 1816 O O B THR A 1 114 ? 5.410 7.145 -3.213 0.52 21.43 114 THR A O 1
ATOM 1837 N N . LEU A 1 115 ? 4.433 6.728 -5.210 1.00 20.95 115 LEU A N 1
ATOM 1838 C CA . LEU A 1 115 ? 5.665 6.941 -5.968 1.00 20.68 115 LEU A CA 1
ATOM 1839 C C . LEU A 1 115 ? 5.378 7.136 -7.447 1.00 19.88 115 LEU A C 1
ATOM 1840 O O . LEU A 1 115 ? 4.239 6.942 -7.900 1.00 19.24 115 LEU A O 1
ATOM 1857 N N . GLY A 1 116 ? 6.423 7.482 -8.202 1.00 19.98 116 GLY A N 1
ATOM 1858 C CA . GLY A 1 116 ? 6.326 7.415 -9.649 1.00 19.79 116 GLY A CA 1
ATOM 1859 C C . GLY A 1 116 ? 7.659 7.163 -10.287 1.00 20.19 116 GLY A C 1
ATOM 1860 O O . GLY A 1 116 ? 8.674 7.380 -9.679 1.00 20.90 116 GLY A O 1
ATOM 1864 N N . ILE A 1 117 ? 7.643 6.703 -11.525 1.00 20.20 117 ILE A N 1
ATOM 1865 C CA . ILE A 1 117 ? 8.864 6.554 -12.272 1.00 21.20 117 ILE A CA 1
ATOM 1866 C C . ILE A 1 117 ? 9.450 7.944 -12.486 1.00 21.96 117 ILE A C 1
ATOM 1867 O O . ILE A 1 117 ? 8.716 8.864 -12.809 1.00 22.43 117 ILE A O 1
ATOM 1883 N N . SER A 1 118 ? 10.763 8.078 -12.341 1.00 20.85 118 SER A N 1
ATOM 1884 C CA . SER A 1 118 ? 11.443 9.379 -12.461 1.00 21.05 118 SER A CA 1
ATOM 1885 C C . SER A 1 118 ? 12.798 9.171 -13.122 1.00 20.12 118 SER A C 1
ATOM 1886 O O . SER A 1 118 ? 13.203 8.045 -13.415 1.00 19.42 118 SER A O 1
ATOM 1894 N N . ILE A 1 119 ? 13.476 10.275 -13.416 1.00 20.59 119 ILE A N 1
ATOM 1895 C CA . ILE A 1 119 ? 14.747 10.244 -14.107 1.00 21.85 119 ILE A CA 1
ATOM 1896 C C . ILE A 1 119 ? 15.820 10.727 -13.156 1.00 22.39 119 ILE A C 1
ATOM 1897 O O . ILE A 1 119 ? 15.634 11.746 -12.494 1.00 23.34 119 ILE A O 1
ATOM 1913 N N . MET A 1 120 ? 16.900 9.961 -13.063 1.00 21.59 120 MET A N 1
ATOM 1914 C CA . MET A 1 120 ? 18.111 10.360 -12.342 1.00 21.72 120 MET A CA 1
ATOM 1915 C C . MET A 1 120 ? 19.242 10.602 -13.329 1.00 22.36 120 MET A C 1
ATOM 1916 O O . MET A 1 120 ? 19.509 9.763 -14.199 1.00 21.30 120 MET A O 1
ATOM 1930 N N . ILE A 1 121 ? 19.896 11.763 -13.192 1.00 23.96 121 ILE A N 1
ATOM 1931 C CA . ILE A 1 121 ? 21.061 12.118 -14.000 1.00 25.42 121 ILE A CA 1
ATOM 1932 C C . ILE A 1 121 ? 22.211 12.528 -13.110 1.00 25.28 121 ILE A C 1
ATOM 1933 O O . ILE A 1 121 ? 21.995 12.918 -11.966 1.00 25.61 121 ILE A O 1
ATOM 1949 N N . LYS A 1 122 ? 23.425 12.468 -13.654 1.00 25.76 122 LYS A N 1
ATOM 1950 C CA . LYS A 1 122 ? 24.579 13.122 -13.048 1.00 27.28 122 LYS A CA 1
ATOM 1951 C C . LYS A 1 122 ? 24.426 14.627 -13.299 1.00 26.20 122 LYS A C 1
ATOM 1952 O O . LYS A 1 122 ? 24.063 15.031 -14.407 1.00 26.04 122 LYS A O 1
ATOM 1971 N N . LYS A 1 123 ? 24.670 15.442 -12.275 1.00 26.45 123 LYS A N 1
ATOM 1972 C CA . LYS A 1 123 ? 24.529 16.897 -12.423 1.00 27.48 123 LYS A CA 1
ATOM 1973 C C . LYS A 1 123 ? 25.327 17.404 -13.622 1.00 28.73 123 LYS A C 1
ATOM 1974 O O . LYS A 1 123 ? 26.466 17.014 -13.795 1.00 27.98 123 LYS A O 1
ATOM 1993 N N . GLY A 1 124 ? 24.704 18.245 -14.433 1.00 30.98 124 GLY A N 1
ATOM 1994 C CA . GLY A 1 124 ? 25.326 18.744 -15.653 1.00 34.02 124 GLY A CA 1
ATOM 1995 C C . GLY A 1 124 ? 24.767 18.122 -16.917 1.00 34.53 124 GLY A C 1
ATOM 1996 O O . GLY A 1 124 ? 24.869 18.681 -18.008 1.00 37.33 124 GLY A O 1
ATOM 2000 N N . THR A 1 125 ? 24.147 16.955 -16.787 1.00 31.81 125 THR A N 1
ATOM 2001 C CA . THR A 1 125 ? 23.618 16.288 -17.951 1.00 28.66 125 THR A CA 1
ATOM 2002 C C . THR A 1 125 ? 22.511 17.098 -18.571 1.00 28.16 125 THR A C 1
ATOM 2003 O O . THR A 1 125 ? 21.575 17.520 -17.870 1.00 27.05 125 THR A O 1
ATOM 2014 N N . PRO A 1 126 ? 22.554 17.313 -19.906 1.00 30.84 126 PRO A N 1
ATOM 2015 C CA . PRO A 1 126 ? 21.545 18.181 -20.537 1.00 33.07 126 PRO A CA 1
ATOM 2016 C C . PRO A 1 126 ? 20.229 17.482 -20.877 1.00 32.51 126 PRO A C 1
ATOM 2017 O O . PRO A 1 126 ? 19.824 17.390 -22.033 1.00 32.78 126 PRO A O 1
ATOM 2028 N N . ILE A 1 127 ? 19.551 17.020 -19.831 1.00 30.98 127 ILE A N 1
ATOM 2029 C CA . ILE A 1 127 ? 18.268 16.323 -19.928 1.00 28.64 127 ILE A CA 1
ATOM 2030 C C . ILE A 1 127 ? 17.357 16.914 -18.867 1.00 29.63 127 ILE A C 1
ATOM 2031 O O . ILE A 1 127 ? 17.751 16.970 -17.700 1.00 29.89 127 ILE A O 1
ATOM 2047 N N . LYS A 1 128 ? 16.162 17.364 -19.267 1.00 31.10 128 LYS A N 1
ATOM 2048 C CA . LYS A 1 128 ? 15.166 17.878 -18.311 1.00 34.88 128 LYS A CA 1
ATOM 2049 C C . LYS A 1 128 ? 13.850 17.091 -18.285 1.00 33.48 128 LYS A C 1
ATOM 2050 O O . LYS A 1 128 ? 13.126 17.164 -17.310 1.00 33.44 128 LYS A O 1
ATOM 2069 N N . THR A 1 129 ? 13.585 16.318 -19.334 1.00 31.28 129 THR A N 1
ATOM 2070 C CA . THR A 1 129 ? 12.310 15.607 -19.510 1.00 31.51 129 THR A CA 1
ATOM 2071 C C . THR A 1 129 ? 12.534 14.247 -20.158 1.00 30.67 129 THR A C 1
ATOM 2072 O O . THR A 1 129 ? 13.581 14.009 -20.775 1.00 30.46 129 THR A O 1
ATOM 2083 N N . PRO A 1 130 ? 11.570 13.342 -20.020 1.00 30.80 130 PRO A N 1
ATOM 2084 C CA . PRO A 1 130 ? 11.651 12.096 -20.784 1.00 30.61 130 PRO A CA 1
ATOM 2085 C C . PRO A 1 130 ? 11.723 12.330 -22.277 1.00 29.61 130 PRO A C 1
ATOM 2086 O O . PRO A 1 130 ? 12.422 11.622 -23.021 1.00 29.30 130 PRO A O 1
ATOM 2097 N N . GLU A 1 131 ? 10.953 13.303 -22.749 1.00 28.90 131 GLU A N 1
ATOM 2098 C CA . GLU A 1 131 ? 10.991 13.669 -24.160 1.00 29.76 131 GLU A CA 1
ATOM 2099 C C . GLU A 1 131 ? 12.432 13.947 -24.620 1.00 29.34 131 GLU A C 1
ATOM 2100 O O . GLU A 1 131 ? 12.880 13.459 -25.671 1.00 30.17 131 GLU A O 1
ATOM 2112 N N . ASP A 1 132 ? 13.179 14.696 -23.816 1.00 28.73 132 ASP A N 1
ATOM 2113 C CA . ASP A 1 132 ? 14.565 15.004 -24.161 1.00 30.73 132 ASP A CA 1
ATOM 2114 C C . ASP A 1 132 ? 15.424 13.776 -24.437 1.00 30.03 132 ASP A C 1
ATOM 2115 O O . ASP A 1 132 ? 16.281 13.814 -25.324 1.00 32.57 132 ASP A O 1
ATOM 2124 N N . LEU A 1 133 ? 15.233 12.709 -23.670 1.00 27.73 133 LEU A N 1
ATOM 2125 C CA . LEU A 1 133 ? 16.028 11.505 -23.857 1.00 27.49 133 LEU A CA 1
ATOM 2126 C C . LEU A 1 133 ? 15.838 10.977 -25.263 1.00 28.68 133 LEU A C 1
ATOM 2127 O O . LEU A 1 133 ? 16.789 10.506 -25.865 1.00 28.13 133 LEU A O 1
ATOM 2143 N N . THR A 1 134 ? 14.625 11.095 -25.795 1.00 31.35 134 THR A N 1
ATOM 2144 C CA . THR A 1 134 ? 14.298 10.492 -27.097 1.00 33.18 134 THR A CA 1
ATOM 2145 C C . THR A 1 134 ? 14.668 11.384 -28.277 1.00 35.70 134 THR A C 1
ATOM 2146 O O . THR A 1 134 ? 14.464 11.002 -29.430 1.00 38.16 134 THR A O 1
ATOM 2157 N N . MET A 1 135 ? 15.202 12.554 -27.965 1.00 35.74 135 MET A N 1
ATOM 2158 C CA . MET A 1 135 ? 15.552 13.543 -28.984 1.00 38.71 135 MET A CA 1
ATOM 2159 C C . MET A 1 135 ? 17.047 13.857 -29.066 1.00 40.72 135 MET A C 1
ATOM 2160 O O . MET A 1 135 ? 17.420 14.870 -29.657 1.00 45.86 135 MET A O 1
ATOM 2174 N N . GLN A 1 136 ? 17.890 13.001 -28.484 1.00 38.79 136 GLN A N 1
ATOM 2175 C CA . GLN A 1 136 ? 19.349 13.173 -28.461 1.00 36.49 136 GLN A CA 1
ATOM 2176 C C . GLN A 1 136 ? 20.046 11.810 -28.446 1.00 37.13 136 GLN A C 1
ATOM 2177 O O . GLN A 1 136 ? 19.380 10.772 -28.284 1.00 36.49 136 GLN A O 1
ATOM 2191 N N . THR A 1 137 ? 21.375 11.838 -28.595 1.00 38.48 137 THR A N 1
ATOM 2192 C CA . THR A 1 137 ? 22.141 10.634 -28.853 1.00 37.16 137 THR A CA 1
ATOM 2193 C C . THR A 1 137 ? 23.138 10.267 -27.793 1.00 35.62 137 THR A C 1
ATOM 2194 O O . THR A 1 137 ? 23.337 9.073 -27.563 1.00 33.55 137 THR A O 1
ATOM 2205 N N . ASP A 1 138 ? 23.784 11.243 -27.155 1.00 33.08 138 ASP A N 1
ATOM 2206 C CA . ASP A 1 138 ? 24.975 10.935 -26.351 1.00 32.95 138 ASP A CA 1
ATOM 2207 C C . ASP A 1 138 ? 24.641 10.346 -24.997 1.00 30.07 138 ASP A C 1
ATOM 2208 O O . ASP A 1 138 ? 25.479 9.678 -24.386 1.00 28.57 138 ASP A O 1
ATOM 2217 N N . VAL A 1 139 ? 23.437 10.627 -24.504 1.00 28.19 139 VAL A N 1
ATOM 2218 C CA . VAL A 1 139 ? 23.052 10.110 -23.197 1.00 26.70 139 VAL A CA 1
ATOM 2219 C C . VAL A 1 139 ? 22.256 8.828 -23.397 1.00 26.63 139 VAL A C 1
ATOM 2220 O O . VAL A 1 139 ? 21.151 8.876 -23.919 1.00 27.37 139 VAL A O 1
ATOM 2233 N N . ASN A 1 140 ? 22.833 7.701 -22.993 1.00 25.64 140 ASN A N 1
ATOM 2234 C CA . ASN A 1 140 ? 22.113 6.454 -22.995 1.00 26.64 140 ASN A CA 1
ATOM 2235 C C . ASN A 1 140 ? 21.302 6.326 -21.735 1.00 24.71 140 ASN A C 1
ATOM 2236 O O . ASN A 1 140 ? 21.524 7.049 -20.759 1.00 24.38 140 ASN A O 1
ATOM 2247 N N . TYR A 1 141 ? 20.312 5.443 -21.753 1.00 24.10 141 TYR A N 1
ATOM 2248 C CA . TYR A 1 141 ? 19.495 5.290 -20.559 1.00 22.68 141 TYR A CA 1
ATOM 2249 C C . TYR A 1 141 ? 18.936 3.891 -20.414 1.00 21.79 141 TYR A C 1
ATOM 2250 O O . TYR A 1 141 ? 18.976 3.073 -21.319 1.00 21.94 141 TYR A O 1
ATOM 2268 N N . GLY A 1 142 ? 18.456 3.617 -19.220 1.00 21.31 142 GLY A N 1
ATOM 2269 C CA . GLY A 1 142 ? 17.817 2.356 -18.956 1.00 20.66 142 GLY A CA 1
ATOM 2270 C C . GLY A 1 142 ? 17.207 2.334 -17.584 1.00 19.21 142 GLY A C 1
ATOM 2271 O O . GLY A 1 142 ? 17.093 3.345 -16.893 1.00 19.03 142 GLY A O 1
ATOM 2275 N N . THR A 1 143 ? 16.785 1.146 -17.190 1.00 18.35 143 THR A N 1
ATOM 2276 C CA . THR A 1 143 ? 16.149 0.948 -15.886 1.00 17.91 143 THR A CA 1
ATOM 2277 C C . THR A 1 143 ? 16.506 -0.439 -15.361 1.00 17.96 143 THR A C 1
ATOM 2278 O O . THR A 1 143 ? 17.389 -1.116 -15.899 1.00 18.61 143 THR A O 1
ATOM 2289 N N . LEU A 1 144 ? 15.843 -0.831 -14.286 1.00 17.16 144 LEU A N 1
ATOM 2290 C CA . LEU A 1 144 ? 15.960 -2.195 -13.773 1.00 17.54 144 LEU A CA 1
ATOM 2291 C C . LEU A 1 144 ? 15.288 -3.164 -14.735 1.00 18.30 144 LEU A C 1
ATOM 2292 O O . LEU A 1 144 ? 14.093 -3.028 -15.027 1.00 18.80 144 LEU A O 1
ATOM 2308 N N . LEU A 1 145 ? 16.050 -4.133 -15.248 1.00 18.65 145 LEU A N 1
ATOM 2309 C CA . LEU A 1 145 ? 15.495 -5.104 -16.187 1.00 19.23 145 LEU A CA 1
ATOM 2310 C C . LEU A 1 145 ? 14.354 -5.917 -15.565 1.00 18.92 145 LEU A C 1
ATOM 2311 O O . LEU A 1 145 ? 14.489 -6.485 -14.464 1.00 18.65 145 LEU A O 1
ATOM 2327 N N . TYR A 1 146 ? 13.229 -5.935 -16.285 1.00 19.41 146 TYR A N 1
ATOM 2328 C CA . TYR A 1 146 ? 12.083 -6.831 -16.028 1.00 19.78 146 TYR A CA 1
ATOM 2329 C C . TYR A 1 146 ? 11.231 -6.501 -14.810 1.00 19.77 146 TYR A C 1
ATOM 2330 O O . TYR A 1 146 ? 10.250 -7.200 -14.575 1.00 20.72 146 TYR A O 1
ATOM 2348 N N . GLY A 1 147 ? 11.515 -5.404 -14.100 1.00 19.44 147 GLY A N 1
ATOM 2349 C CA . GLY A 1 147 ? 10.676 -5.011 -12.960 1.00 18.91 147 GLY A CA 1
ATOM 2350 C C . GLY A 1 147 ? 9.467 -4.188 -13.378 1.00 18.62 147 GLY A C 1
ATOM 2351 O O . GLY A 1 147 ? 9.090 -4.158 -14.544 1.00 19.28 147 GLY A O 1
ATOM 2355 N N . SER A 1 148 ? 8.827 -3.528 -12.416 1.00 16.81 148 SER A N 1
ATOM 2356 C CA . SER A 1 148 ? 7.605 -2.783 -12.770 1.00 17.03 148 SER A CA 1
ATOM 2357 C C . SER A 1 148 ? 7.840 -1.625 -13.721 1.00 17.38 148 SER A C 1
ATOM 2358 O O . SER A 1 148 ? 6.989 -1.348 -14.546 1.00 19.41 148 SER A O 1
ATOM 2366 N N . THR A 1 149 ? 8.997 -0.947 -13.656 1.00 17.79 149 THR A N 1
ATOM 2367 C CA . THR A 1 149 ? 9.267 0.155 -14.568 1.00 18.00 149 THR A CA 1
ATOM 2368 C C . THR A 1 149 ? 9.394 -0.400 -15.978 1.00 19.77 149 THR A C 1
ATOM 2369 O O . THR A 1 149 ? 8.805 0.128 -16.909 1.00 20.68 149 THR A O 1
ATOM 2380 N N . TRP A 1 150 ? 10.111 -1.508 -16.112 1.00 20.51 150 TRP A N 1
ATOM 2381 C CA . TRP A 1 150 ? 10.298 -2.166 -17.411 1.00 20.97 150 TRP A CA 1
ATOM 2382 C C . TRP A 1 150 ? 8.928 -2.485 -18.009 1.00 21.58 150 TRP A C 1
ATOM 2383 O O . TRP A 1 150 ? 8.630 -2.210 -19.177 1.00 22.53 150 TRP A O 1
ATOM 2404 N N . GLU A 1 151 ? 8.077 -3.069 -17.193 1.00 21.23 151 GLU A N 1
ATOM 2405 C CA . GLU A 1 151 ? 6.754 -3.464 -17.691 1.00 23.02 151 GLU A CA 1
ATOM 2406 C C . GLU A 1 151 ? 5.835 -2.266 -17.986 1.00 24.43 151 GLU A C 1
ATOM 2407 O O . GLU A 1 151 ? 4.982 -2.331 -18.868 1.00 26.32 151 GLU A O 1
ATOM 2419 N N . PHE A 1 152 ? 5.972 -1.187 -17.233 1.00 23.92 152 PHE A N 1
ATOM 2420 C CA . PHE A 1 152 ? 5.220 0.012 -17.521 1.00 23.80 152 PHE A CA 1
ATOM 2421 C C . PHE A 1 152 ? 5.492 0.478 -18.951 1.00 24.86 152 PHE A C 1
ATOM 2422 O O . PHE A 1 152 ? 4.568 0.799 -19.712 1.00 26.31 152 PHE A O 1
ATOM 2439 N N . PHE A 1 153 ? 6.759 0.506 -19.340 1.00 24.53 153 PHE A N 1
ATOM 2440 C CA . PHE A 1 153 ? 7.070 1.028 -20.659 1.00 26.41 153 PHE A CA 1
ATOM 2441 C C . PHE A 1 153 ? 6.643 0.044 -21.741 1.00 27.98 153 PHE A C 1
ATOM 2442 O O . PHE A 1 153 ? 6.175 0.448 -22.801 1.00 29.28 153 PHE A O 1
ATOM 2459 N N . ARG A 1 154 ? 6.835 -1.234 -21.487 1.00 29.55 154 ARG A N 1
ATOM 2460 C CA . ARG A 1 154 ? 6.384 -2.252 -22.414 1.00 33.63 154 ARG A CA 1
ATOM 2461 C C . ARG A 1 154 ? 4.885 -2.130 -22.688 1.00 33.21 154 ARG A C 1
ATOM 2462 O O . ARG A 1 154 ? 4.454 -2.297 -23.836 1.00 35.34 154 ARG A O 1
ATOM 2483 N N . ARG A 1 155 ? 4.091 -1.824 -21.660 1.00 32.25 155 ARG A N 1
ATOM 2484 C CA . ARG A 1 155 ? 2.636 -1.905 -21.788 1.00 32.44 155 ARG A CA 1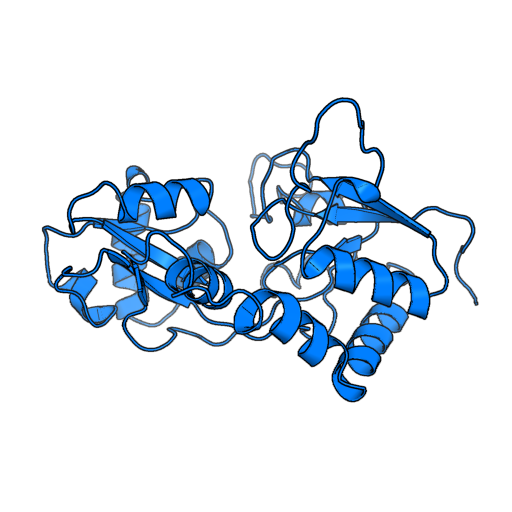
ATOM 2485 C C . ARG A 1 155 ? 1.930 -0.566 -22.045 1.00 34.85 155 ARG A C 1
ATOM 2486 O O . ARG A 1 155 ? 0.741 -0.553 -22.405 1.00 36.09 155 ARG A O 1
ATOM 2507 N N . SER A 1 156 ? 2.636 0.552 -21.885 1.00 37.21 156 SER A N 1
ATOM 2508 C CA . SER A 1 156 ? 2.003 1.870 -22.007 1.00 39.76 156 SER A CA 1
ATOM 2509 C C . SER A 1 156 ? 1.497 2.123 -23.437 1.00 43.01 156 SER A C 1
ATOM 2510 O O . SER A 1 156 ? 2.120 1.689 -24.412 1.00 41.88 156 SER A O 1
ATOM 2518 N N . GLN A 1 157 ? 0.362 2.811 -23.541 1.00 50.88 157 GLN A N 1
ATOM 2519 C CA . GLN A 1 157 ? -0.236 3.119 -24.846 1.00 57.97 157 GLN A CA 1
ATOM 2520 C C . GLN A 1 157 ? 0.181 4.509 -25.347 1.00 54.97 157 GLN A C 1
ATOM 2521 O O . GLN A 1 157 ? -0.200 4.935 -26.448 1.00 57.95 157 GLN A O 1
ATOM 2535 N N . ILE A 1 158 ? 0.963 5.211 -24.533 1.00 49.48 158 ILE A N 1
ATOM 2536 C CA . ILE A 1 158 ? 1.439 6.540 -24.875 1.00 44.28 158 ILE A CA 1
ATOM 2537 C C . ILE A 1 158 ? 2.610 6.393 -25.841 1.00 40.38 158 ILE A C 1
ATOM 2538 O O . ILE A 1 158 ? 3.529 5.635 -25.568 1.00 39.82 158 ILE A O 1
ATOM 2554 N N . GLY A 1 159 ? 2.560 7.103 -26.968 1.00 39.41 159 GLY A N 1
ATOM 2555 C CA . GLY A 1 159 ? 3.595 7.024 -27.982 1.00 37.93 159 GLY A CA 1
ATOM 2556 C C . GLY A 1 159 ? 4.984 7.245 -27.410 1.00 36.54 159 GLY A C 1
ATOM 2557 O O . GLY A 1 159 ? 5.911 6.495 -27.731 1.00 36.63 159 GLY A O 1
ATOM 2561 N N . LEU A 1 160 ? 5.135 8.258 -26.560 1.00 34.34 160 LEU A N 1
ATOM 2562 C CA . LEU A 1 160 ? 6.464 8.582 -26.025 1.00 32.89 160 LEU A CA 1
ATOM 2563 C C . LEU A 1 160 ? 7.022 7.388 -25.254 1.00 30.28 160 LEU A C 1
ATOM 2564 O O . LEU A 1 160 ? 8.179 7.025 -25.413 1.00 29.83 160 LEU A O 1
ATOM 2580 N N . HIS A 1 161 ? 6.170 6.764 -24.450 1.00 29.28 161 HIS A N 1
ATOM 2581 C CA . HIS A 1 161 ? 6.600 5.648 -23.603 1.00 29.05 161 HIS A CA 1
ATOM 2582 C C . HIS A 1 161 ? 6.948 4.458 -24.476 1.00 31.15 161 HIS A C 1
ATOM 2583 O O . HIS A 1 161 ? 7.882 3.727 -24.197 1.00 30.92 161 HIS A O 1
ATOM 2597 N N . ASN A 1 162 ? 6.207 4.295 -25.566 1.00 35.46 162 ASN A N 1
ATOM 2598 C CA . ASN A 1 162 ? 6.501 3.212 -26.485 1.00 40.91 162 ASN A CA 1
ATOM 2599 C C . ASN A 1 162 ? 7.820 3.445 -27.200 1.00 39.36 162 ASN A C 1
ATOM 2600 O O . ASN A 1 162 ? 8.556 2.502 -27.473 1.00 37.02 162 ASN A O 1
ATOM 2611 N N . LYS A 1 163 ? 8.096 4.697 -27.523 1.00 32.87 163 LYS A N 1
ATOM 2612 C CA . LYS A 1 163 ? 9.374 5.048 -28.108 1.00 38.31 163 LYS A CA 1
ATOM 2613 C C . LYS A 1 163 ? 10.497 4.660 -27.110 1.00 33.90 163 LYS A C 1
ATOM 2614 O O . LYS A 1 163 ? 11.481 4.028 -27.489 1.00 34.68 163 LYS A O 1
ATOM 2633 N N . MET A 1 164 ? 10.340 5.022 -25.842 1.00 32.19 164 MET A N 1
ATOM 2634 C CA . MET A 1 164 ? 11.366 4.703 -24.838 1.00 28.56 164 MET A CA 1
ATOM 2635 C C . MET A 1 164 ? 11.470 3.202 -24.671 1.00 28.57 164 MET A C 1
ATOM 2636 O O . MET A 1 164 ? 12.563 2.659 -24.526 1.00 28.14 164 MET A O 1
ATOM 2650 N N . TRP A 1 165 ? 10.330 2.504 -24.676 1.00 28.43 165 TRP A N 1
ATOM 2651 C CA . TRP A 1 165 ? 10.351 1.046 -24.647 1.00 29.68 165 TRP A CA 1
ATOM 2652 C C . TRP A 1 165 ? 11.187 0.455 -25.802 1.00 31.48 165 TRP A C 1
ATOM 2653 O O . TRP A 1 165 ? 12.046 -0.391 -25.584 1.00 30.76 165 TRP A O 1
ATOM 2674 N N . GLU A 1 166 ? 10.947 0.921 -27.023 1.00 35.90 166 GLU A N 1
ATOM 2675 C CA . GLU A 1 166 ? 11.603 0.339 -28.191 1.00 42.27 166 GLU A CA 1
ATOM 2676 C C . GLU A 1 166 ? 13.114 0.504 -28.061 1.00 36.29 166 GLU A C 1
ATOM 2677 O O . GLU A 1 166 ? 13.880 -0.425 -28.315 1.00 36.72 166 GLU A O 1
ATOM 2689 N N . TYR A 1 167 ? 13.532 1.678 -27.623 1.00 31.81 167 TYR A N 1
ATOM 2690 C CA . TYR A 1 167 ? 14.950 1.916 -27.338 1.00 29.70 167 TYR A CA 1
ATOM 2691 C C . TYR A 1 167 ? 15.514 0.954 -26.289 1.00 29.92 167 TYR A C 1
ATOM 2692 O O . TYR A 1 167 ? 16.504 0.260 -26.529 1.00 30.62 167 TYR A O 1
ATOM 2710 N N . MET A 1 168 ? 14.893 0.895 -25.112 1.00 28.94 168 MET A N 1
ATOM 2711 C CA . MET A 1 168 ? 15.474 0.088 -24.040 1.00 28.23 168 MET A CA 1
ATOM 2712 C C . MET A 1 168 ? 15.495 -1.398 -24.402 1.00 29.23 168 MET A C 1
ATOM 2713 O O . MET A 1 168 ? 16.461 -2.102 -24.105 1.00 29.06 168 MET A O 1
ATOM 2727 N N . ASN A 1 169 ? 14.436 -1.875 -25.057 1.00 30.40 169 ASN A N 1
ATOM 2728 C CA . ASN A 1 169 ? 14.344 -3.294 -25.395 1.00 32.40 169 ASN A CA 1
ATOM 2729 C C . ASN A 1 169 ? 15.414 -3.673 -26.432 1.00 34.97 169 ASN A C 1
ATOM 2730 O O . ASN A 1 169 ? 15.929 -4.782 -26.421 1.00 36.91 169 ASN A O 1
ATOM 2741 N N . ALA A 1 170 ? 15.774 -2.720 -27.286 1.00 35.36 170 ALA A N 1
ATOM 2742 C CA . ALA A 1 170 ? 16.820 -2.919 -28.292 1.00 36.22 170 ALA A CA 1
ATOM 2743 C C . ALA A 1 170 ? 18.224 -2.658 -27.736 1.00 37.68 170 ALA A C 1
ATOM 2744 O O . ALA A 1 170 ? 19.219 -2.944 -28.403 1.00 39.83 170 ALA A O 1
ATOM 2751 N N . ASN A 1 171 ? 18.290 -2.090 -26.533 1.00 36.34 171 ASN A N 1
ATOM 2752 C CA . ASN A 1 171 ? 19.550 -1.752 -25.884 1.00 34.99 171 ASN A CA 1
ATOM 2753 C C . ASN A 1 171 ? 19.553 -2.204 -24.431 1.00 30.96 171 ASN A C 1
ATOM 2754 O O . ASN A 1 171 ? 19.831 -1.413 -23.524 1.00 29.37 171 ASN A O 1
ATOM 2765 N N . GLN A 1 172 ? 19.284 -3.476 -24.210 1.00 29.46 172 GLN A N 1
ATOM 2766 C CA . GLN A 1 172 ? 19.175 -3.980 -22.853 1.00 29.76 172 GLN A CA 1
ATOM 2767 C C . GLN A 1 172 ? 20.505 -3.891 -22.090 1.00 28.84 172 GLN A C 1
ATOM 2768 O O . GLN A 1 172 ? 20.496 -3.914 -20.868 1.00 28.97 172 GLN A O 1
ATOM 2782 N N . HIS A 1 173 ? 21.637 -3.733 -22.782 1.00 27.91 173 HIS A N 1
ATOM 2783 C CA . HIS A 1 173 ? 22.922 -3.608 -22.101 1.00 27.45 173 HIS A CA 1
ATOM 2784 C C . HIS A 1 173 ? 23.057 -2.300 -21.336 1.00 27.11 173 HIS A C 1
ATOM 2785 O O . HIS A 1 173 ? 23.932 -2.166 -20.494 1.00 28.57 173 HIS A O 1
ATOM 2799 N N . HIS A 1 174 ? 22.180 -1.343 -21.634 1.00 24.66 174 HIS A N 1
ATOM 2800 C CA . HIS A 1 174 ? 22.137 -0.052 -20.924 1.00 24.22 174 HIS A CA 1
ATOM 2801 C C . HIS A 1 174 ? 21.130 -0.112 -19.768 1.00 23.67 174 HIS A C 1
ATOM 2802 O O . HIS A 1 174 ? 20.925 0.885 -19.076 1.00 24.69 174 HIS A O 1
ATOM 2816 N N . SER A 1 175 ? 20.496 -1.264 -19.568 1.00 22.48 175 SER A N 1
ATOM 2817 C CA . SER A 1 175 ? 19.644 -1.479 -18.366 1.00 21.71 175 SER A CA 1
ATOM 2818 C C . SER A 1 175 ? 20.381 -2.452 -17.426 1.00 21.87 175 SER A C 1
ATOM 2819 O O . SER A 1 175 ? 21.438 -2.994 -17.810 1.00 23.51 175 SER A O 1
ATOM 2827 N N . VAL A 1 176 ? 19.884 -2.600 -16.196 1.00 20.82 176 VAL A N 1
ATOM 2828 C CA . VAL A 1 176 ? 20.677 -3.157 -15.085 1.00 20.49 176 VAL A CA 1
ATOM 2829 C C . VAL A 1 176 ? 19.875 -4.140 -14.232 1.00 20.29 176 VAL A C 1
ATOM 2830 O O . VAL A 1 176 ? 18.665 -4.131 -14.272 1.00 19.86 176 VAL A O 1
ATOM 2843 N N . HIS A 1 177 ? 20.566 -4.999 -13.481 1.00 21.08 177 HIS A N 1
ATOM 2844 C CA . HIS A 1 177 ? 19.945 -6.025 -12.652 1.00 21.65 177 HIS A CA 1
ATOM 2845 C C . HIS A 1 177 ? 19.799 -5.575 -11.206 1.00 21.06 177 HIS A C 1
ATOM 2846 O O . HIS A 1 177 ? 19.149 -6.242 -10.409 1.00 21.51 177 HIS A O 1
ATOM 2860 N N . THR A 1 178 ? 20.429 -4.450 -10.848 1.00 20.81 178 THR A N 1
ATOM 2861 C CA . THR A 1 178 ? 20.196 -3.817 -9.564 1.00 21.11 178 THR A CA 1
ATOM 2862 C C . THR A 1 178 ? 20.195 -2.309 -9.730 1.00 20.08 178 THR A C 1
ATOM 2863 O O . THR A 1 178 ? 20.884 -1.767 -10.596 1.00 19.32 178 THR A O 1
ATOM 2874 N N . TYR A 1 179 ? 19.392 -1.619 -8.932 1.00 19.47 179 TYR A N 1
ATOM 2875 C CA . TYR A 1 179 ? 19.429 -0.176 -8.948 1.00 20.09 179 TYR A CA 1
ATOM 2876 C C . TYR A 1 179 ? 20.830 0.299 -8.606 1.00 20.80 179 TYR A C 1
ATOM 2877 O O . TYR A 1 179 ? 21.296 1.238 -9.217 1.00 20.83 179 TYR A O 1
ATOM 2895 N N . ASP A 1 180 ? 21.503 -0.360 -7.654 1.00 21.41 180 ASP A N 1
ATOM 2896 C CA . ASP A 1 180 ? 22.853 0.163 -7.269 1.00 23.18 180 ASP A CA 1
ATOM 2897 C C . ASP A 1 180 ? 23.806 0.166 -8.479 1.00 21.47 180 ASP A C 1
ATOM 2898 O O . ASP A 1 180 ? 24.589 1.110 -8.610 1.00 21.19 180 ASP A O 1
ATOM 2907 N N . GLU A 1 181 ? 23.733 -0.829 -9.370 1.00 21.29 181 GLU A N 1
ATOM 2908 C CA . GLU A 1 181 ? 24.534 -0.804 -10.602 1.00 22.30 181 GLU A CA 1
ATOM 2909 C C . GLU A 1 181 ? 24.105 0.360 -11.498 1.00 22.45 181 GLU A C 1
ATOM 2910 O O . GLU A 1 181 ? 24.930 1.024 -12.114 1.00 23.71 181 GLU A O 1
ATOM 2922 N N . GLY A 1 182 ? 22.812 0.639 -11.567 1.00 21.17 182 GLY A N 1
ATOM 2923 C CA . GLY A 1 182 ? 22.377 1.767 -12.379 1.00 20.97 182 GLY A CA 1
ATOM 2924 C C . GLY A 1 182 ? 22.885 3.091 -11.860 1.00 21.11 182 GLY A C 1
ATOM 2925 O O . GLY A 1 182 ? 23.255 3.942 -12.652 1.00 22.04 182 GLY A O 1
ATOM 2929 N N . ILE A 1 183 ? 22.902 3.248 -10.539 1.00 20.86 183 ILE A N 1
ATOM 2930 C CA . ILE A 1 183 ? 23.330 4.456 -9.878 1.00 21.70 183 ILE A CA 1
ATOM 2931 C C . ILE A 1 183 ? 24.838 4.619 -10.066 1.00 23.24 183 ILE A C 1
ATOM 2932 O O . ILE A 1 183 ? 25.311 5.747 -10.336 1.00 24.34 183 ILE A O 1
ATOM 2948 N N . ARG A 1 184 ? 25.570 3.508 -9.991 1.00 23.14 184 ARG A N 1
ATOM 2949 C CA . ARG A 1 184 ? 27.013 3.544 -10.291 1.00 24.13 184 ARG A CA 1
ATOM 2950 C C . ARG A 1 184 ? 27.204 4.029 -11.720 1.00 24.19 184 ARG A C 1
ATOM 2951 O O . ARG A 1 184 ? 28.058 4.890 -11.979 1.00 25.72 184 ARG A O 1
ATOM 2972 N N . ARG A 1 185 ? 26.375 3.569 -12.655 1.00 23.78 185 ARG A N 1
ATOM 2973 C CA . ARG A 1 185 ? 26.557 4.012 -14.041 1.00 25.35 185 ARG A CA 1
ATOM 2974 C C . ARG A 1 185 ? 26.255 5.490 -14.208 1.00 25.60 185 ARG A C 1
ATOM 2975 O O . ARG A 1 185 ? 26.949 6.170 -14.997 1.00 26.17 185 ARG A O 1
ATOM 2996 N N . VAL A 1 186 ? 25.243 6.004 -13.505 1.00 25.29 186 VAL A N 1
ATOM 2997 C CA . VAL A 1 186 ? 24.943 7.422 -13.573 1.00 25.64 186 VAL A CA 1
ATOM 2998 C C . VAL A 1 186 ? 26.198 8.165 -13.142 1.00 26.67 186 VAL A C 1
ATOM 2999 O O . VAL A 1 186 ? 26.645 9.110 -13.809 1.00 27.79 186 VAL A O 1
ATOM 3012 N N . ARG A 1 187 ? 26.779 7.712 -12.038 1.00 26.82 187 ARG A N 1
ATOM 3013 C CA . ARG A 1 187 ? 27.865 8.467 -11.423 1.00 28.23 187 ARG A CA 1
ATOM 3014 C C . ARG A 1 187 ? 29.141 8.385 -12.188 1.00 28.66 187 ARG A C 1
ATOM 3015 O O . ARG A 1 187 ? 29.934 9.343 -12.150 1.00 28.42 187 ARG A O 1
ATOM 3036 N N A GLN A 1 188 ? 29.354 7.275 -12.887 0.47 28.69 188 GLN A N 1
ATOM 3037 N N B GLN A 1 188 ? 29.362 7.277 -12.886 0.53 28.69 188 GLN A N 1
ATOM 3038 C CA A GLN A 1 188 ? 30.660 6.996 -13.500 0.47 33.02 188 GLN A CA 1
ATOM 3039 C CA B GLN A 1 188 ? 30.672 7.021 -13.500 0.53 31.64 188 GLN A CA 1
ATOM 3040 C C A GLN A 1 188 ? 30.678 7.187 -15.020 0.47 30.37 188 GLN A C 1
ATOM 3041 C C B GLN A 1 188 ? 30.712 7.308 -15.004 0.53 30.48 188 GLN A C 1
ATOM 3042 O O A GLN A 1 188 ? 31.711 6.950 -15.659 0.47 32.55 188 GLN A O 1
ATOM 3043 O O B GLN A 1 188 ? 31.790 7.263 -15.611 0.53 33.02 188 GLN A O 1
ATOM 3070 N N . SER A 1 189 ? 29.571 7.647 -15.599 1.00 30.10 189 SER A N 1
ATOM 3071 C CA . SER A 1 189 ? 29.482 7.816 -17.066 1.00 28.57 189 SER A CA 1
ATOM 3072 C C . SER A 1 189 ? 29.635 9.245 -17.609 1.00 28.72 189 SER A C 1
ATOM 3073 O O . SER A 1 189 ? 29.289 9.498 -18.766 1.00 28.52 189 SER A O 1
ATOM 3082 N N . LYS A 1 190 ? 30.112 10.164 -16.775 1.00 30.28 190 LYS A N 1
ATOM 3083 C CA . LYS A 1 190 ? 30.486 11.522 -17.228 1.00 34.14 190 LYS A CA 1
ATOM 3084 C C . LYS A 1 190 ? 29.371 12.259 -17.968 1.00 32.82 190 LYS A C 1
ATOM 3085 O O . LYS A 1 190 ? 29.623 12.989 -18.926 1.00 33.88 190 LYS A O 1
ATOM 3104 N N . GLY A 1 191 ? 28.124 12.078 -17.524 1.00 31.98 191 GLY A N 1
ATOM 3105 C CA . GLY A 1 191 ? 27.003 12.805 -18.092 1.00 30.93 191 GLY A CA 1
ATOM 3106 C C . GLY A 1 191 ? 26.366 12.081 -19.257 1.00 30.79 191 GLY A C 1
ATOM 3107 O O . GLY A 1 191 ? 25.508 12.644 -19.931 1.00 31.98 191 GLY A O 1
ATOM 3111 N N . LYS A 1 192 ? 26.762 10.826 -19.492 1.00 28.70 192 LYS A N 1
ATOM 3112 C CA . LYS A 1 192 ? 26.306 10.091 -20.663 1.00 28.55 192 LYS A CA 1
ATOM 3113 C C . LYS A 1 192 ? 25.355 8.927 -20.294 1.00 26.99 192 LYS A C 1
ATOM 3114 O O . LYS A 1 192 ? 25.030 8.119 -21.145 1.00 26.10 192 LYS A O 1
ATOM 3133 N N . TYR A 1 193 ? 24.890 8.891 -19.054 1.00 25.95 193 TYR A N 1
ATOM 3134 C CA . TYR A 1 193 ? 23.873 7.891 -18.669 1.00 25.23 193 TYR A CA 1
ATOM 3135 C C . TYR A 1 193 ? 22.773 8.465 -17.774 1.00 25.27 193 TYR A C 1
ATOM 3136 O O . TYR A 1 193 ? 23.057 9.208 -16.841 1.00 25.83 193 TYR A O 1
ATOM 3154 N N . ALA A 1 194 ? 21.517 8.100 -18.053 1.00 23.81 194 ALA A N 1
ATOM 3155 C CA . ALA A 1 194 ? 20.383 8.483 -17.199 1.00 22.26 194 ALA A CA 1
ATOM 3156 C C . ALA A 1 194 ? 19.663 7.206 -16.783 1.00 21.00 194 ALA A C 1
ATOM 3157 O O . ALA A 1 194 ? 19.561 6.288 -17.570 1.00 20.32 194 ALA A O 1
ATOM 3164 N N . LEU A 1 195 ? 19.184 7.186 -15.546 1.00 19.99 195 LEU A N 1
ATOM 3165 C CA . LEU A 1 195 ? 18.507 6.028 -14.992 1.00 19.18 195 LEU A CA 1
ATOM 3166 C C . LEU A 1 195 ? 17.039 6.353 -14.761 1.00 18.87 195 LEU A C 1
ATOM 3167 O O . LEU A 1 195 ? 16.715 7.407 -14.205 1.00 18.88 195 LEU A O 1
ATOM 3183 N N . LEU A 1 196 ? 16.161 5.461 -15.243 1.00 18.65 196 LEU A N 1
ATOM 3184 C CA . LEU A 1 196 ? 14.735 5.513 -14.948 1.00 18.82 196 LEU A CA 1
ATOM 3185 C C . LEU A 1 196 ? 14.553 4.721 -13.647 1.00 18.38 196 LEU A C 1
ATOM 3186 O O . LEU A 1 196 ? 14.813 3.526 -13.600 1.00 17.86 196 LEU A O 1
ATOM 3202 N N . VAL A 1 197 ? 14.133 5.418 -12.601 1.00 18.64 197 VAL A N 1
ATOM 3203 C CA . VAL A 1 197 ? 14.205 4.899 -11.241 1.00 18.26 197 VAL A CA 1
ATOM 3204 C C . VAL A 1 197 ? 13.025 5.428 -10.457 1.00 18.53 197 VAL A C 1
ATOM 3205 O O . VAL A 1 197 ? 12.615 6.586 -10.619 1.00 19.42 197 VAL A O 1
ATOM 3218 N N . GLU A 1 198 ? 12.450 4.592 -9.583 1.00 18.17 198 GLU A N 1
ATOM 3219 C CA . GLU A 1 198 ? 11.273 5.043 -8.845 1.00 18.45 198 GLU A CA 1
ATOM 3220 C C . GLU A 1 198 ? 11.644 6.197 -7.889 1.00 18.03 198 GLU A C 1
ATOM 3221 O O . GLU A 1 198 ? 12.764 6.259 -7.345 1.00 18.15 198 GLU A O 1
ATOM 3233 N N . SER A 1 199 ? 10.739 7.165 -7.751 1.00 18.03 199 SER A N 1
ATOM 3234 C CA . SER A 1 199 ? 11.066 8.435 -7.087 1.00 19.12 199 SER A CA 1
ATOM 3235 C C . SER A 1 199 ? 11.605 8.325 -5.627 1.00 20.32 199 SER A C 1
ATOM 3236 O O . SER A 1 199 ? 12.504 9.077 -5.273 1.00 20.88 199 SER A O 1
ATOM 3244 N N . PRO A 1 200 ? 11.115 7.389 -4.797 1.00 19.95 200 PRO A N 1
ATOM 3245 C CA . PRO A 1 200 ? 11.671 7.396 -3.436 1.00 20.26 200 PRO A CA 1
ATOM 3246 C C . PRO A 1 200 ? 13.144 6.997 -3.400 1.00 20.06 200 PRO A C 1
ATOM 3247 O O . PRO A 1 200 ? 13.931 7.563 -2.626 1.00 19.98 200 PRO A O 1
ATOM 3258 N N . LYS A 1 201 ? 13.534 6.090 -4.280 1.00 19.59 201 LYS A N 1
ATOM 3259 C CA . LYS A 1 201 ? 14.933 5.679 -4.382 1.00 19.70 201 LYS A CA 1
ATOM 3260 C C . LYS A 1 201 ? 15.731 6.867 -4.890 1.00 19.53 201 LYS A C 1
ATOM 3261 O O . LYS A 1 201 ? 16.780 7.208 -4.348 1.00 19.76 201 LYS A O 1
ATOM 3280 N N . ASN A 1 202 ? 15.236 7.470 -5.960 1.00 19.78 202 ASN A N 1
ATOM 3281 C CA . ASN A 1 202 ? 15.874 8.642 -6.568 1.00 21.63 202 ASN A CA 1
ATOM 3282 C C . ASN A 1 202 ? 16.117 9.727 -5.507 1.00 22.67 202 ASN A C 1
ATOM 3283 O O . ASN A 1 202 ? 17.252 10.211 -5.334 1.00 23.36 202 ASN A O 1
ATOM 3294 N N . GLU A 1 203 ? 15.049 10.104 -4.805 1.00 22.64 203 GLU A N 1
ATOM 3295 C CA . GLU A 1 203 ? 15.109 11.197 -3.825 1.00 24.03 203 GLU A CA 1
ATOM 3296 C C . GLU A 1 203 ? 16.123 10.868 -2.752 1.00 23.53 203 GLU A C 1
ATOM 3297 O O . GLU A 1 203 ? 16.905 11.742 -2.345 1.00 25.18 203 GLU A O 1
ATOM 3309 N N . TYR A 1 204 ? 16.148 9.618 -2.303 1.00 22.32 204 TYR A N 1
ATOM 3310 C CA . TYR A 1 204 ? 17.066 9.245 -1.241 1.00 21.93 204 TYR A CA 1
ATOM 3311 C C . TYR A 1 204 ? 18.511 9.431 -1.670 1.00 23.47 204 TYR A C 1
ATOM 3312 O O . TYR A 1 204 ? 19.327 9.979 -0.930 1.00 25.30 204 TYR A O 1
ATOM 3330 N N . VAL A 1 205 ? 18.834 8.914 -2.844 1.00 23.18 205 VAL A N 1
ATOM 3331 C CA . VAL A 1 205 ? 20.192 8.943 -3.346 1.00 23.11 205 VAL A CA 1
ATOM 3332 C C . VAL A 1 205 ? 20.650 10.374 -3.563 1.00 24.13 205 VAL A C 1
ATOM 3333 O O . VAL A 1 205 ? 21.787 10.733 -3.219 1.00 25.46 205 VAL A O 1
ATOM 3346 N N . ASN A 1 206 ? 19.768 11.200 -4.115 1.00 24.97 206 ASN A N 1
ATOM 3347 C CA . ASN A 1 206 ? 20.155 12.579 -4.458 1.00 27.70 206 ASN A CA 1
ATOM 3348 C C . ASN A 1 206 ? 20.431 13.448 -3.239 1.00 31.39 206 ASN A C 1
ATOM 3349 O O . ASN A 1 206 ? 21.145 14.462 -3.330 1.00 33.46 206 ASN A O 1
ATOM 3360 N N . ALA A 1 207 ? 19.849 13.087 -2.104 1.00 33.05 207 ALA A N 1
ATOM 3361 C CA . ALA A 1 207 ? 20.028 13.874 -0.897 1.00 34.37 207 ALA A CA 1
ATOM 3362 C C . ALA A 1 207 ? 21.191 13.398 -0.027 1.00 38.11 207 ALA A C 1
ATOM 3363 O O . ALA A 1 207 ? 21.332 13.858 1.106 1.00 42.40 207 ALA A O 1
ATOM 3370 N N . ARG A 1 208 ? 22.017 12.487 -0.536 1.00 36.74 208 ARG A N 1
ATOM 3371 C CA . ARG A 1 208 ? 23.126 11.957 0.259 1.00 37.33 208 ARG A CA 1
ATOM 3372 C C . ARG A 1 208 ? 24.429 11.998 -0.528 1.00 37.88 208 ARG A C 1
ATOM 3373 O O . ARG A 1 208 ? 24.420 12.031 -1.747 1.00 36.32 208 ARG A O 1
ATOM 3394 N N . PRO A 1 209 ? 25.570 12.057 0.178 1.00 41.99 209 PRO A N 1
ATOM 3395 C CA . PRO A 1 209 ? 26.860 12.085 -0.504 1.00 41.83 209 PRO A CA 1
ATOM 3396 C C . PRO A 1 209 ? 27.003 10.928 -1.448 1.00 38.52 209 PRO A C 1
ATOM 3397 O O . PRO A 1 209 ? 26.557 9.819 -1.126 1.00 37.40 209 PRO A O 1
ATOM 3408 N N . PRO A 1 210 ? 27.674 11.145 -2.571 1.00 38.23 210 PRO A N 1
ATOM 3409 C CA . PRO A 1 210 ? 28.472 12.340 -2.905 1.00 40.79 210 PRO A CA 1
ATOM 3410 C C . PRO A 1 210 ? 27.758 13.567 -3.515 1.00 43.47 210 PRO A C 1
ATOM 3411 O O . PRO A 1 210 ? 28.450 14.432 -4.028 1.00 46.23 210 PRO A O 1
ATOM 3422 N N . CYS A 1 211 ? 26.436 13.654 -3.462 1.00 44.04 211 CYS A N 1
ATOM 3423 C CA . CYS A 1 211 ? 25.708 14.851 -3.926 1.00 43.00 211 CYS A CA 1
ATOM 3424 C C . CYS A 1 211 ? 25.960 15.217 -5.397 1.00 37.11 211 CYS A C 1
ATOM 3425 O O . CYS A 1 211 ? 25.935 16.420 -5.769 1.00 36.10 211 CYS A O 1
ATOM 3432 N N . ASP A 1 212 ? 26.157 14.194 -6.228 1.00 32.79 212 ASP A N 1
ATOM 3433 C CA . ASP A 1 212 ? 26.452 14.367 -7.647 1.00 31.24 212 ASP A CA 1
ATOM 3434 C C . ASP A 1 212 ? 25.326 13.965 -8.612 1.00 29.40 212 ASP A C 1
ATOM 3435 O O . ASP A 1 212 ? 25.503 13.999 -9.839 1.00 28.42 212 ASP A O 1
ATOM 3444 N N . THR A 1 213 ? 24.170 13.597 -8.060 1.00 29.99 213 THR A N 1
ATOM 3445 C CA . THR A 1 213 ? 23.031 13.185 -8.873 1.00 28.56 213 THR A CA 1
ATOM 3446 C C . THR A 1 213 ? 21.824 14.122 -8.651 1.00 28.04 213 THR A C 1
ATOM 3447 O O . THR A 1 213 ? 21.718 14.807 -7.622 1.00 28.45 213 THR A O 1
ATOM 3458 N N . MET A 1 214 ? 20.904 14.189 -9.603 1.00 26.44 214 MET A N 1
ATOM 3459 C CA . MET A 1 214 ? 19.670 14.890 -9.338 1.00 28.61 214 MET A CA 1
ATOM 3460 C C . MET A 1 214 ? 18.530 14.289 -10.159 1.00 25.92 214 MET A C 1
ATOM 3461 O O . MET A 1 214 ? 18.745 13.571 -11.149 1.00 25.77 214 MET A O 1
ATOM 3475 N N . LYS A 1 215 ? 17.324 14.552 -9.684 1.00 25.48 215 LYS A N 1
ATOM 3476 C CA . LYS A 1 215 ? 16.081 14.189 -10.352 1.00 26.58 215 LYS A CA 1
ATOM 3477 C C . LYS A 1 215 ? 15.662 15.276 -11.310 1.00 27.79 215 LYS A C 1
ATOM 3478 O O . LYS A 1 215 ? 15.663 16.448 -10.952 1.00 30.15 215 LYS A O 1
ATOM 3497 N N . VAL A 1 216 ? 15.300 14.898 -12.520 1.00 27.32 216 VAL A N 1
ATOM 3498 C CA . VAL A 1 216 ? 14.734 15.855 -13.451 1.00 28.87 216 VAL A CA 1
ATOM 3499 C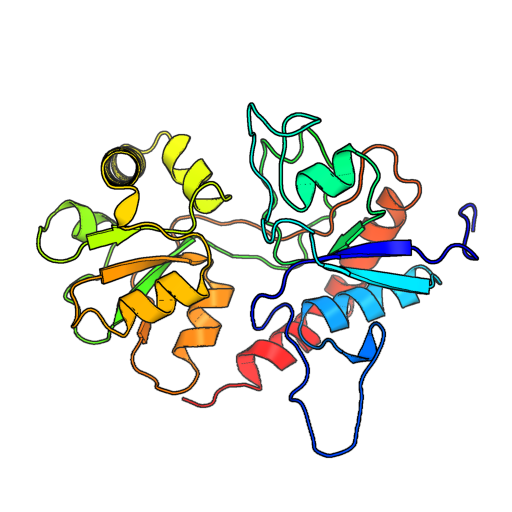 C . VAL A 1 216 ? 13.401 15.418 -13.981 1.00 30.08 216 VAL A C 1
ATOM 3500 O O . VAL A 1 216 ? 13.149 14.233 -14.172 1.00 30.03 216 VAL A O 1
ATOM 3513 N N . GLY A 1 217 ? 12.537 16.403 -14.208 1.00 31.55 217 GLY A N 1
ATOM 3514 C CA . GLY A 1 217 ? 11.281 16.129 -14.869 1.00 31.46 217 GLY A CA 1
ATOM 3515 C C . GLY A 1 217 ? 10.230 15.792 -13.849 1.00 31.94 217 GLY A C 1
ATOM 3516 O O . GLY A 1 217 ? 10.520 15.626 -12.655 1.00 31.61 217 GLY A O 1
ATOM 3520 N N . ARG A 1 218 ? 9.006 15.673 -14.318 1.00 32.91 218 ARG A N 1
ATOM 3521 C CA . ARG A 1 218 ? 7.930 15.279 -13.434 1.00 38.14 218 ARG A CA 1
ATOM 3522 C C . ARG A 1 218 ? 7.977 13.766 -13.325 1.00 31.93 218 ARG A C 1
ATOM 3523 O O . ARG A 1 218 ? 8.656 13.112 -14.105 1.00 31.80 218 ARG A O 1
ATOM 3544 N N . ASN A 1 219 ? 7.304 13.212 -12.334 1.00 29.46 219 ASN A N 1
ATOM 3545 C CA . ASN A 1 219 ? 7.123 11.765 -12.303 1.00 27.33 219 ASN A CA 1
ATOM 3546 C C . ASN A 1 219 ? 6.271 11.383 -13.499 1.00 27.71 219 ASN A C 1
ATOM 3547 O O . ASN A 1 219 ? 5.335 12.096 -13.872 1.00 29.40 219 ASN A O 1
ATOM 3558 N N . ILE A 1 220 ? 6.609 10.253 -14.094 1.00 28.14 220 ILE A N 1
ATOM 3559 C CA . ILE A 1 220 ? 5.973 9.786 -15.295 1.00 29.33 220 ILE A CA 1
ATOM 3560 C C . ILE A 1 220 ? 4.629 9.142 -14.996 1.00 27.52 220 ILE A C 1
ATOM 3561 O O . ILE A 1 220 ? 3.723 9.246 -15.829 1.00 29.69 220 ILE A O 1
ATOM 3577 N N . ASP A 1 221 ? 4.473 8.535 -13.809 1.00 24.82 221 ASP A N 1
ATOM 3578 C CA . ASP A 1 221 ? 3.212 7.936 -13.405 1.00 24.36 221 ASP A CA 1
ATOM 3579 C C . ASP A 1 221 ? 3.019 8.070 -11.911 1.00 23.17 221 ASP A C 1
ATOM 3580 O O . ASP A 1 221 ? 3.824 8.717 -11.227 1.00 22.88 221 ASP A O 1
ATOM 3589 N N . THR A 1 222 ? 1.954 7.463 -11.411 1.00 23.83 222 THR A N 1
ATOM 3590 C CA . THR A 1 222 ? 1.626 7.544 -10.004 1.00 26.41 222 THR A CA 1
ATOM 3591 C C . THR A 1 222 ? 1.140 6.164 -9.610 1.00 26.11 222 THR A C 1
ATOM 3592 O O . THR A 1 222 ? 0.256 5.608 -10.248 1.00 26.41 222 THR A O 1
ATOM 3603 N N . LYS A 1 223 ? 1.712 5.647 -8.527 1.00 26.38 223 LYS A N 1
ATOM 3604 C CA . LYS A 1 223 ? 1.833 4.231 -8.251 1.00 28.05 223 LYS A CA 1
ATOM 3605 C C . LYS A 1 223 ? 1.918 4.039 -6.736 1.00 23.27 223 LYS A C 1
ATOM 3606 O O . LYS A 1 223 ? 2.291 4.990 -6.035 1.00 22.14 223 LYS A O 1
ATOM 3625 N N . GLY A 1 224 ? 1.746 2.803 -6.249 1.00 20.41 224 GLY A N 1
ATOM 3626 C CA . GLY A 1 224 ? 1.945 2.507 -4.836 1.00 18.75 224 GLY A CA 1
ATOM 3627 C C . GLY A 1 224 ? 2.784 1.274 -4.572 1.00 17.23 224 GLY A C 1
ATOM 3628 O O . GLY A 1 224 ? 2.879 0.393 -5.434 1.00 17.15 224 GLY A O 1
ATOM 3632 N N . PHE A 1 225 ? 3.406 1.220 -3.400 1.00 16.26 225 PHE A N 1
ATOM 3633 C CA . PHE A 1 225 ? 3.999 -0.006 -2.853 1.00 15.66 225 PHE A CA 1
ATOM 3634 C C . PHE A 1 225 ? 3.006 -0.639 -1.898 1.00 16.23 225 PHE A C 1
ATOM 3635 O O . PHE A 1 225 ? 2.359 0.064 -1.132 1.00 16.24 225 PHE A O 1
ATOM 3652 N N . GLY A 1 226 ? 2.904 -1.959 -1.889 1.00 15.31 226 GLY A N 1
ATOM 3653 C CA . GLY A 1 226 ? 2.000 -2.633 -0.994 1.00 15.27 226 GLY A CA 1
ATOM 3654 C C . GLY A 1 226 ? 2.621 -3.851 -0.330 1.00 15.12 226 GLY A C 1
ATOM 3655 O O . GLY A 1 226 ? 3.629 -4.359 -0.771 1.00 16.03 226 GLY A O 1
ATOM 3659 N N . VAL A 1 227 ? 2.035 -4.260 0.783 1.00 14.51 227 VAL A N 1
ATOM 3660 C CA . VAL A 1 227 ? 2.380 -5.510 1.451 1.00 14.06 227 VAL A CA 1
ATOM 3661 C C . VAL A 1 227 ? 1.712 -6.636 0.678 1.00 14.89 227 VAL A C 1
ATOM 3662 O O . VAL A 1 227 ? 0.501 -6.603 0.434 1.00 15.94 227 VAL A O 1
ATOM 3675 N N . ALA A 1 228 ? 2.469 -7.658 0.321 1.00 14.50 228 ALA A N 1
ATOM 3676 C CA . ALA A 1 228 ? 1.962 -8.704 -0.562 1.00 14.03 228 ALA A CA 1
ATOM 3677 C C . ALA A 1 228 ? 1.839 -10.044 0.149 1.00 13.41 228 ALA A C 1
ATOM 3678 O O . ALA A 1 228 ? 2.677 -10.395 0.989 1.00 13.48 228 ALA A O 1
ATOM 3685 N N . THR A 1 229 ? 0.794 -10.783 -0.187 1.00 13.39 229 THR A N 1
ATOM 3686 C CA . THR A 1 229 ? 0.554 -12.112 0.384 1.00 13.46 229 THR A CA 1
ATOM 3687 C C . THR A 1 229 ? 0.126 -13.108 -0.723 1.00 13.19 229 THR A C 1
ATOM 3688 O O . THR A 1 229 ? -0.418 -12.707 -1.761 1.00 13.66 229 THR A O 1
ATOM 3699 N N . PRO A 1 230 ? 0.408 -14.405 -0.535 1.00 13.35 230 PRO A N 1
ATOM 3700 C CA . PRO A 1 230 ? -0.133 -15.429 -1.434 1.00 12.53 230 PRO A CA 1
ATOM 3701 C C . PRO A 1 230 ? -1.652 -15.386 -1.381 1.00 12.92 230 PRO A C 1
ATOM 3702 O O . PRO A 1 230 ? -2.206 -15.108 -0.311 1.00 13.28 230 PRO A O 1
ATOM 3713 N N . ILE A 1 231 ? -2.295 -15.697 -2.497 1.00 13.75 231 ILE A N 1
ATOM 3714 C CA . ILE A 1 231 ? -3.769 -15.721 -2.495 1.00 13.91 231 ILE A CA 1
ATOM 3715 C C . ILE A 1 231 ? -4.228 -16.681 -1.434 1.00 14.87 231 ILE A C 1
ATOM 3716 O O . ILE A 1 231 ? -3.605 -17.707 -1.124 1.00 14.91 231 ILE A O 1
ATOM 3732 N N . GLY A 1 232 ? -5.347 -16.334 -0.788 1.00 14.37 232 GLY A N 1
ATOM 3733 C CA . GLY A 1 232 ? -5.892 -17.163 0.254 1.00 13.36 232 GLY A CA 1
ATOM 3734 C C . GLY A 1 232 ? -5.343 -17.006 1.654 1.00 13.34 232 GLY A C 1
ATOM 3735 O O . GLY A 1 232 ? -5.842 -17.613 2.607 1.00 14.94 232 GLY A O 1
ATOM 3739 N N . SER A 1 233 ? -4.269 -16.222 1.788 1.00 13.64 233 SER A N 1
ATOM 3740 C CA . SER A 1 233 ? -3.644 -16.017 3.091 1.00 14.19 233 SER A CA 1
ATOM 3741 C C . SER A 1 233 ? -4.661 -15.653 4.150 1.00 14.67 233 SER A C 1
ATOM 3742 O O . SER A 1 233 ? -5.430 -14.713 3.956 1.00 14.59 233 SER A O 1
ATOM 3750 N N . PRO A 1 234 ? -4.639 -16.321 5.304 1.00 15.84 234 PRO A N 1
ATOM 3751 C CA . PRO A 1 234 ? -5.538 -15.935 6.387 1.00 17.16 234 PRO A CA 1
ATOM 3752 C C . PRO A 1 234 ? -5.229 -14.542 6.950 1.00 16.00 234 PRO A C 1
ATOM 3753 O O . PRO A 1 234 ? -6.058 -14.002 7.701 1.00 17.15 234 PRO A O 1
ATOM 3764 N N . LEU A 1 235 ? -4.045 -14.006 6.624 1.00 14.30 235 LEU A N 1
ATOM 3765 C CA . LEU A 1 235 ? -3.635 -12.695 7.107 1.00 15.28 235 LEU A CA 1
ATOM 3766 C C . LEU A 1 235 ? -4.080 -11.548 6.208 1.00 14.69 235 LEU A C 1
ATOM 3767 O O . LEU A 1 235 ? -3.837 -10.385 6.519 1.00 15.88 235 LEU A O 1
ATOM 3783 N N . ARG A 1 236 ? -4.655 -11.846 5.037 1.00 14.32 236 ARG A N 1
ATOM 3784 C CA . ARG A 1 236 ? -4.865 -10.790 4.05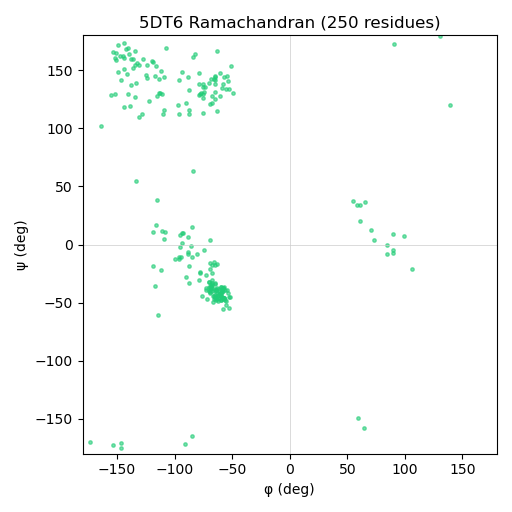7 1.00 13.18 236 ARG A CA 1
ATOM 3785 C C . ARG A 1 236 ? -5.670 -9.586 4.620 1.00 15.00 236 ARG A C 1
ATOM 3786 O O . ARG A 1 236 ? -5.219 -8.426 4.495 1.00 15.42 236 ARG A O 1
ATOM 3807 N N . LYS A 1 237 ? -6.818 -9.843 5.215 1.00 15.88 237 LYS A N 1
ATOM 3808 C CA . LYS A 1 237 ? -7.661 -8.759 5.721 1.00 16.49 237 LYS A CA 1
ATOM 3809 C C . LYS A 1 237 ? -6.968 -7.974 6.837 1.00 16.15 237 LYS A C 1
ATOM 3810 O O . LYS A 1 237 ? -6.953 -6.738 6.841 1.00 16.84 237 LYS A O 1
ATOM 3829 N N . ARG A 1 238 ? -6.382 -8.702 7.792 1.00 15.51 238 ARG A N 1
ATOM 3830 C CA . ARG A 1 238 ? -5.766 -8.055 8.955 1.00 17.40 238 ARG A CA 1
ATOM 3831 C C . ARG A 1 238 ? -4.534 -7.253 8.564 1.00 16.06 238 ARG A C 1
ATOM 3832 O O . ARG A 1 238 ? -4.300 -6.177 9.128 1.00 17.00 238 ARG A O 1
ATOM 3853 N N . LEU A 1 239 ? -3.784 -7.714 7.552 1.00 15.97 239 LEU A N 1
ATOM 3854 C CA . LEU A 1 239 ? -2.645 -6.924 7.087 1.00 16.19 239 LEU A CA 1
ATOM 3855 C C . LEU A 1 239 ? -3.081 -5.643 6.398 1.00 16.56 239 LEU A C 1
ATOM 3856 O O . LEU A 1 239 ? -2.519 -4.575 6.629 1.00 16.87 239 LEU A O 1
ATOM 3872 N N . ASN A 1 240 ? -4.163 -5.696 5.620 1.00 17.26 240 ASN A N 1
ATOM 3873 C CA . ASN A 1 240 ? -4.660 -4.484 5.025 1.00 18.40 240 ASN A CA 1
ATOM 3874 C C . ASN A 1 240 ? -5.161 -3.518 6.107 1.00 18.49 240 ASN A C 1
ATOM 3875 O O . ASN A 1 240 ? -4.866 -2.320 6.079 1.00 18.78 240 ASN A O 1
ATOM 3886 N N . GLU A 1 241 ? -5.926 -4.035 7.067 1.00 18.27 241 GLU A N 1
ATOM 3887 C CA . GLU A 1 241 ? -6.380 -3.203 8.178 1.00 18.49 241 GLU A CA 1
ATOM 3888 C C . GLU A 1 241 ? -5.209 -2.586 8.938 1.00 17.89 241 GLU A C 1
ATOM 3889 O O . GLU A 1 241 ? -5.289 -1.416 9.358 1.00 19.42 241 GLU A O 1
ATOM 3901 N N . ALA A 1 242 ? -4.111 -3.332 9.093 1.00 17.27 242 ALA A N 1
ATOM 3902 C CA . ALA A 1 242 ? -2.965 -2.826 9.845 1.00 16.98 242 ALA A CA 1
ATOM 3903 C C . ALA A 1 242 ? -2.298 -1.700 9.075 1.00 18.40 242 ALA A C 1
ATOM 3904 O O . ALA A 1 242 ? -1.900 -0.714 9.658 1.00 19.18 242 ALA A O 1
ATOM 3911 N N . VAL A 1 243 ? -2.162 -1.845 7.764 1.00 17.90 243 VAL A N 1
ATOM 3912 C CA . VAL A 1 243 ? -1.600 -0.747 6.981 1.00 19.22 243 VAL A CA 1
ATOM 3913 C C . VAL A 1 243 ? -2.443 0.522 7.134 1.00 19.97 243 VAL A C 1
ATOM 3914 O O . VAL A 1 243 ? -1.871 1.622 7.335 1.00 20.75 243 VAL A O 1
ATOM 3927 N N . LEU A 1 244 ? -3.772 0.400 7.048 1.00 19.93 244 LEU A N 1
ATOM 3928 C CA . LEU A 1 244 ? -4.650 1.549 7.220 1.00 21.34 244 LEU A CA 1
ATOM 3929 C C . LEU A 1 244 ? -4.533 2.142 8.611 1.00 20.59 244 LEU A C 1
ATOM 3930 O O . LEU A 1 244 ? -4.531 3.358 8.766 1.00 21.23 244 LEU A O 1
ATOM 3946 N N . THR A 1 245 ? -4.391 1.309 9.632 1.00 20.32 245 THR A N 1
ATOM 3947 C CA . THR A 1 245 ? -4.176 1.818 10.992 1.00 21.28 245 THR A CA 1
ATOM 3948 C C . THR A 1 245 ? -2.906 2.652 11.115 1.00 21.06 245 THR A C 1
ATOM 3949 O O . THR A 1 245 ? -2.920 3.746 11.684 1.00 22.77 245 THR A O 1
ATOM 3960 N N . LEU A 1 246 ? -1.825 2.141 10.550 1.00 19.75 246 LEU A N 1
ATOM 3961 C CA . LEU A 1 246 ? -0.547 2.835 10.591 1.00 19.73 246 LEU A CA 1
ATOM 3962 C C . LEU A 1 246 ? -0.581 4.105 9.749 1.00 21.56 246 LEU A C 1
ATOM 3963 O O . LEU A 1 246 ? 0.112 5.098 10.052 1.00 23.20 246 LEU A O 1
ATOM 3979 N N . LYS A 1 247 ? -1.324 4.076 8.656 1.00 21.65 247 LYS A N 1
ATOM 3980 C CA . LYS A 1 247 ? -1.492 5.275 7.858 1.00 23.82 247 LYS A CA 1
ATOM 3981 C C . LYS A 1 247 ? -2.232 6.362 8.645 1.00 24.35 247 LYS A C 1
ATOM 3982 O O . LYS A 1 247 ? -1.808 7.514 8.686 1.00 26.20 247 LYS A O 1
ATOM 4001 N N . GLU A 1 248 ? -3.338 5.994 9.276 1.00 24.58 248 GLU A N 1
ATOM 4002 C CA . GLU A 1 248 ? -4.177 6.966 9.971 1.00 29.49 248 GLU A CA 1
ATOM 4003 C C . GLU A 1 248 ? -3.530 7.506 11.209 1.00 28.43 248 GLU A C 1
ATOM 4004 O O . GLU A 1 248 ? -3.774 8.650 11.565 1.00 31.40 248 GLU A O 1
ATOM 4016 N N . ASN A 1 249 ? -2.713 6.699 11.896 1.00 25.69 249 ASN A N 1
ATOM 4017 C CA . ASN A 1 249 ? -2.158 7.168 13.172 1.00 25.45 249 ASN A CA 1
ATOM 4018 C C . ASN A 1 249 ? -0.796 7.830 13.036 1.00 24.72 249 ASN A C 1
ATOM 4019 O O . ASN A 1 249 ? -0.134 8.112 14.034 1.00 26.58 249 ASN A O 1
ATOM 4030 N N . GLY A 1 250 ? -0.385 8.088 11.805 1.00 22.41 250 GLY A N 1
ATOM 4031 C CA . GLY A 1 250 ? 0.826 8.845 11.568 1.00 22.04 250 GLY A CA 1
ATOM 4032 C C . GLY A 1 250 ? 2.118 8.033 11.593 1.00 22.00 250 GLY A C 1
ATOM 4033 O O . GLY A 1 250 ? 3.177 8.574 11.384 1.00 22.45 250 GLY A O 1
ATOM 4037 N N . GLU A 1 251 ? 2.020 6.729 11.831 1.00 21.52 251 GLU A N 1
ATOM 4038 C CA . GLU A 1 251 ? 3.223 5.929 11.907 1.00 20.86 251 GLU A CA 1
ATOM 4039 C C . GLU A 1 251 ? 3.942 5.755 10.563 1.00 20.03 251 GLU A C 1
ATOM 4040 O O . GLU A 1 251 ? 5.168 5.727 10.535 1.00 19.90 251 GLU A O 1
ATOM 4052 N N . LEU A 1 252 ? 3.193 5.624 9.453 1.00 19.99 252 LEU A N 1
ATOM 4053 C CA . LEU A 1 252 ? 3.855 5.515 8.144 1.00 20.10 252 LEU A CA 1
ATOM 4054 C C . LEU A 1 252 ? 4.605 6.824 7.830 1.00 21.47 252 LEU A C 1
ATOM 4055 O O . LEU A 1 252 ? 5.717 6.785 7.325 1.00 22.30 252 LEU A O 1
ATOM 4071 N N . LEU A 1 253 ? 3.964 7.953 8.107 1.00 23.09 253 LEU A N 1
ATOM 4072 C CA . LEU A 1 253 ? 4.620 9.238 7.921 1.00 25.65 253 LEU A CA 1
ATOM 4073 C C . LEU A 1 253 ? 5.872 9.354 8.795 1.00 24.48 253 LEU A C 1
ATOM 4074 O O . LEU A 1 253 ? 6.910 9.841 8.344 1.00 25.04 253 LEU A O 1
ATOM 4090 N N . ARG A 1 254 ? 5.787 8.892 10.041 1.00 22.95 254 ARG A N 1
ATOM 4091 C CA . ARG A 1 254 ? 6.936 8.969 10.950 1.00 22.42 254 ARG A CA 1
ATOM 4092 C C . ARG A 1 254 ? 8.104 8.171 10.408 1.00 21.90 254 ARG A C 1
ATOM 4093 O O . ARG A 1 254 ? 9.226 8.688 10.418 1.00 23.24 254 ARG A O 1
ATOM 4114 N N . ILE A 1 255 ? 7.882 6.938 9.939 1.00 19.40 255 ILE A N 1
ATOM 4115 C CA . ILE A 1 255 ? 9.034 6.170 9.425 1.00 19.61 255 ILE A CA 1
ATOM 4116 C C . ILE A 1 255 ? 9.452 6.622 8.018 1.00 19.88 255 ILE A C 1
ATOM 4117 O O . ILE A 1 255 ? 10.624 6.500 7.694 1.00 20.33 255 ILE A O 1
ATOM 4133 N N . ARG A 1 256 ? 8.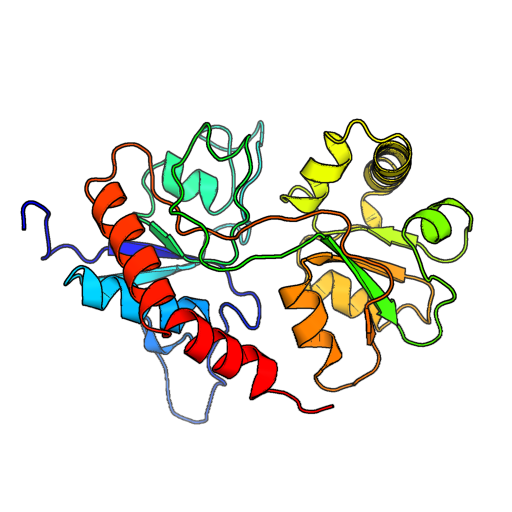571 7.226 7.235 1.00 21.13 256 ARG A N 1
ATOM 4134 C CA . ARG A 1 256 ? 9.053 7.820 5.986 1.00 23.04 256 ARG A CA 1
ATOM 4135 C C . ARG A 1 256 ? 9.986 8.982 6.299 1.00 23.03 256 ARG A C 1
ATOM 4136 O O . ARG A 1 256 ? 11.068 9.077 5.729 1.00 23.50 256 ARG A O 1
ATOM 4157 N N . ASN A 1 257 ? 9.619 9.828 7.244 1.00 23.63 257 ASN A N 1
ATOM 4158 C CA . ASN A 1 257 ? 10.509 10.931 7.616 1.00 25.75 257 ASN A CA 1
ATOM 4159 C C . ASN A 1 257 ? 11.828 10.475 8.249 1.00 25.79 257 ASN A C 1
ATOM 4160 O O . ASN A 1 257 ? 12.877 11.110 8.046 1.00 27.68 257 ASN A O 1
ATOM 4171 N N . LYS A 1 258 ? 11.774 9.375 8.998 1.00 24.93 258 LYS A N 1
ATOM 4172 C CA . LYS A 1 258 ? 12.938 8.813 9.634 1.00 24.30 258 LYS A CA 1
ATOM 4173 C C . LYS A 1 258 ? 13.989 8.439 8.593 1.00 24.16 258 LYS A C 1
ATOM 4174 O O . LYS A 1 258 ? 15.190 8.714 8.755 1.00 26.16 258 LYS A O 1
ATOM 4193 N N . TRP A 1 259 ? 13.553 7.810 7.505 1.00 22.06 259 TRP A N 1
ATOM 4194 C CA . TRP A 1 259 ? 14.500 7.272 6.535 1.00 21.33 259 TRP A CA 1
ATOM 4195 C C . TRP A 1 259 ? 14.790 8.186 5.335 1.00 23.65 259 TRP A C 1
ATOM 4196 O O . TRP A 1 259 ? 15.770 7.959 4.620 1.00 26.76 259 TRP A O 1
ATOM 4217 N N . TRP A 1 260 ? 14.002 9.233 5.132 1.00 22.72 260 TRP A N 1
ATOM 4218 C CA . TRP A 1 260 ? 14.251 10.142 4.029 1.00 22.45 260 TRP A CA 1
ATOM 4219 C C . TRP A 1 260 ? 14.644 11.553 4.555 1.00 29.98 260 TRP A C 1
ATOM 4220 O O . TRP A 1 260 ? 15.737 12.011 4.282 1.00 32.57 260 TRP A O 1
ATOM 4241 N N . PHE A 1 261 ? 13.775 12.200 5.310 1.00 60.25 261 PHE A N 1
ATOM 4242 C CA . PHE A 1 261 ? 14.045 13.578 5.713 1.00 63.77 261 PHE A CA 1
ATOM 4243 C C . PHE A 1 261 ? 15.147 13.647 6.771 1.00 64.32 261 PHE A C 1
ATOM 4244 O O . PHE A 1 261 ? 15.985 14.547 6.732 1.00 65.57 261 PHE A O 1
ATOM 4261 N N . ASP A 1 262 ? 15.162 12.683 7.688 1.00 63.50 262 ASP A N 1
ATOM 4262 C CA . ASP A 1 262 ? 16.164 12.640 8.753 1.00 62.85 262 ASP A CA 1
ATOM 4263 C C . ASP A 1 262 ? 17.532 12.197 8.227 1.00 61.16 262 ASP A C 1
ATOM 4264 O O . ASP A 1 262 ? 18.509 12.185 8.975 1.00 59.91 262 ASP A O 1
ATOM 4273 N N . LYS A 1 263 ? 17.597 11.824 6.950 1.00 63.64 263 LYS A N 1
ATOM 4274 C CA . LYS A 1 263 ? 18.853 11.385 6.344 1.00 68.70 263 LYS A CA 1
ATOM 4275 C C . LYS A 1 263 ? 19.322 12.333 5.222 1.00 80.11 263 LYS A C 1
ATOM 4276 O O . LYS A 1 263 ? 19.853 11.883 4.205 1.00 81.10 263 LYS A O 1
ATOM 4295 N N . THR A 1 264 ? 19.127 13.639 5.430 1.00 89.64 264 THR A N 1
ATOM 4296 C CA . THR A 1 264 ? 19.582 14.698 4.512 1.00 98.01 264 THR A CA 1
ATOM 4297 C C . THR A 1 264 ? 20.393 15.763 5.265 1.00 102.97 264 THR A C 1
ATOM 4298 O O . THR A 1 264 ? 19.786 16.449 6.087 1.00 104.49 264 THR A O 1
ATOM 4309 N N . GLU A 1 265 ? 21.711 15.961 5.073 1.00 103.70 265 GLU A N 1
ATOM 4310 C CA . GLU A 1 265 ? 22.732 15.133 4.386 1.00 101.70 265 GLU A CA 1
ATOM 4311 C C . GLU A 1 265 ? 23.072 15.580 2.942 1.00 99.14 265 GLU A C 1
ATOM 4312 O O . GLU A 1 265 ? 23.827 14.896 2.266 1.00 104.26 265 GLU A O 1
ATOM 4324 N N . CYS A 1 266 ? 22.566 16.725 2.484 1.00 89.62 266 CYS A N 1
ATOM 4325 C CA . CYS A 1 266 ? 23.030 17.325 1.213 1.00 81.03 266 CYS A CA 1
ATOM 4326 C C . CYS A 1 266 ? 22.613 18.792 1.137 1.00 77.17 266 CYS A C 1
ATOM 4327 O O . CYS A 1 266 ? 23.457 19.688 1.048 1.00 75.59 266 CYS A O 1
#

Foldseek 3Di:
DPDDQVDAFEEEEADAPQQKHADDDDPPDDDDWLRRMDHLLSLVVVLLCVLVNHHYTYDYFPVRDLKAQDPPQVVRMGTPLSCQLVVVGFKYRYQHWDDPVSVVFWDWADFLDKWFWFKKAFPPQPDFALLRVLVDDQAEEEEAPRGPLLVCLVPDPDPSSVSVNVRCVVVVVRYDNDVVVLVVCRVVVPNRYMYGDIVVSQLQVCQAPPNGMHIHDDGPDMTGGTMIGGPPRPCRVSSNVSSVVCVVVCNSVVSSCVRRVVPGHD

CATH classification: 3.40.190.10 (+1 more: 3.40.190.10)

Sequence (266 aa):
GSSYDRNHTYIVSSLLEEPYLSLKQYTYGESLVGNDRFEGYCKDLADMLAAQLGIKYEIRLVQDGNYGAENQYAPGGWDGMVGELIRKEADIAISSAMTITAERERRVIDFSKPFMTTLGISIMIKKGTPIKTPEDLTMQTDVNYGTLLYGSTWEFFRRSQIGLHNKMWEYMNANQHHSVHTYDEGIRRVRQQSKGKYALLVESPKNEYVNARPPCDTMKVGRNIDTKGFGVATPIGSPLRKRLNEAVLTLKENGELLRIRNKWWFDKTEC

Organism: Drosophila melanogaster (NCBI:txid7227)

B-factor: mean 31.28, std 17.67, range [12.53, 145.0]

GO terms:
  GO:0015277 kainate selective glutamate receptor activity (F, IDA)
  GO:0006812 monoatomic cation transport (P, IDA)
  GO:0008328 ionotropic glutamate receptor complex (C, IC)

Nearest PDB structures (foldseek):
  5dt6-assembly1_A  TM=1.004E+00  e=9.355E-61  Drosophila melanogaster
  5ict-assembly1_A  TM=1.003E+00  e=2.999E-59  Drosophila melanogaster
  1mxv-assembly2_B  TM=9.700E-01  e=2.579E-41  Rattus norvegicus
  5ybg-assembly3_F  TM=9.711E-01  e=3.420E-40  Homo sapiens
  3o29-assembly1_A  TM=9.682E-01  e=4.993E-40  Rattus norvegicus